Protein AF-A0A9E2VLS7-F1 (afdb_monomer)

Structure (mmCIF, N/CA/C/O backbone):
data_AF-A0A9E2VLS7-F1
#
_entry.id   AF-A0A9E2VLS7-F1
#
loop_
_atom_site.group_PDB
_atom_site.id
_atom_site.type_symbol
_atom_site.label_atom_id
_atom_site.label_alt_id
_atom_site.label_comp_id
_atom_site.label_asym_id
_atom_site.label_entity_id
_atom_site.label_seq_id
_atom_site.pdbx_PDB_ins_code
_atom_site.Cartn_x
_atom_site.Cartn_y
_atom_site.Cartn_z
_atom_site.occupancy
_atom_site.B_iso_or_equiv
_atom_site.auth_seq_id
_atom_site.auth_comp_id
_atom_site.auth_asym_id
_atom_site.auth_atom_id
_atom_site.pdbx_PDB_model_num
ATOM 1 N N . MET A 1 1 ? -3.248 -12.205 7.488 1.00 82.44 1 MET A N 1
ATOM 2 C CA . MET A 1 1 ? -2.419 -11.480 6.506 1.00 82.44 1 MET A CA 1
ATOM 3 C C . MET A 1 1 ? -1.905 -10.231 7.193 1.00 82.44 1 MET A C 1
ATOM 5 O O . MET A 1 1 ? -2.698 -9.555 7.834 1.00 82.44 1 MET A O 1
ATOM 9 N N . HIS A 1 2 ? -0.604 -9.990 7.121 1.00 88.31 2 HIS A N 1
ATOM 10 C CA . HIS A 1 2 ? 0.110 -8.935 7.829 1.00 88.31 2 HIS A CA 1
ATOM 11 C C . HIS A 1 2 ? 0.865 -8.091 6.801 1.00 88.31 2 HIS A C 1
ATOM 13 O O . HIS A 1 2 ? 1.621 -8.641 6.006 1.00 88.31 2 HIS A O 1
ATOM 19 N N . ILE A 1 3 ? 0.625 -6.780 6.775 1.00 89.88 3 ILE A N 1
ATOM 20 C CA . ILE A 1 3 ? 1.345 -5.855 5.894 1.00 89.88 3 ILE A CA 1
ATOM 21 C C . ILE A 1 3 ? 2.398 -5.143 6.731 1.00 89.88 3 ILE A C 1
ATOM 23 O O . ILE A 1 3 ? 2.077 -4.578 7.773 1.00 89.88 3 ILE A O 1
ATOM 27 N N . ARG A 1 4 ? 3.647 -5.173 6.271 1.00 93.25 4 ARG A N 1
ATOM 28 C CA . ARG A 1 4 ? 4.784 -4.558 6.963 1.00 93.25 4 ARG A CA 1
ATOM 29 C C . ARG A 1 4 ? 5.738 -3.895 5.971 1.00 93.25 4 ARG A C 1
ATOM 31 O O . ARG A 1 4 ? 5.740 -4.289 4.800 1.00 93.25 4 ARG A O 1
ATOM 38 N N . PRO A 1 5 ? 6.559 -2.924 6.413 1.00 94.38 5 PRO A N 1
ATOM 39 C CA . PRO A 1 5 ? 7.658 -2.418 5.602 1.00 94.38 5 PRO A CA 1
ATOM 40 C C . PRO A 1 5 ? 8.529 -3.566 5.081 1.00 94.38 5 PRO A C 1
ATOM 42 O O . PRO A 1 5 ? 8.796 -4.540 5.795 1.00 94.38 5 PRO A O 1
ATOM 45 N N . ALA A 1 6 ? 8.934 -3.457 3.821 1.00 95.88 6 ALA A N 1
ATOM 46 C CA . ALA A 1 6 ? 9.873 -4.373 3.203 1.00 95.88 6 ALA A CA 1
ATOM 47 C C . ALA A 1 6 ? 11.280 -4.103 3.743 1.00 95.88 6 ALA A C 1
ATOM 49 O O . ALA A 1 6 ? 11.725 -2.958 3.823 1.00 95.88 6 ALA A O 1
ATOM 50 N N . GLU A 1 7 ? 11.999 -5.165 4.070 1.00 94.44 7 GLU A N 1
ATOM 51 C CA . GLU A 1 7 ? 13.401 -5.111 4.458 1.00 94.44 7 GLU A CA 1
ATOM 52 C C . GLU A 1 7 ? 14.273 -5.691 3.341 1.00 94.44 7 GLU A C 1
ATOM 54 O O . GLU A 1 7 ? 13.825 -6.495 2.525 1.00 94.44 7 GLU A O 1
ATOM 59 N N . PHE A 1 8 ? 15.568 -5.364 3.327 1.00 92.88 8 PHE A N 1
ATOM 60 C CA . PHE A 1 8 ? 16.479 -5.893 2.305 1.00 92.88 8 PHE A CA 1
ATOM 61 C C . PHE A 1 8 ? 16.555 -7.433 2.307 1.00 92.88 8 PHE A C 1
ATOM 63 O O . PHE A 1 8 ? 16.759 -8.049 1.261 1.00 92.88 8 PHE A O 1
ATOM 70 N N . LYS A 1 9 ? 16.322 -8.074 3.461 1.00 95.94 9 LYS A N 1
ATOM 71 C CA . LYS A 1 9 ? 16.232 -9.541 3.580 1.00 95.94 9 LYS A CA 1
ATOM 72 C C . LYS A 1 9 ? 15.069 -10.149 2.780 1.00 95.94 9 LYS A C 1
ATOM 74 O O . LYS A 1 9 ? 15.134 -11.322 2.431 1.00 95.94 9 LYS A O 1
ATOM 79 N N . ASP A 1 10 ? 14.042 -9.361 2.454 1.00 97.31 10 ASP A N 1
ATOM 80 C CA . ASP A 1 10 ? 12.872 -9.800 1.685 1.00 97.31 10 ASP A CA 1
ATOM 81 C C . ASP A 1 10 ? 13.141 -9.830 0.163 1.00 97.31 10 ASP A C 1
ATOM 83 O O . ASP A 1 10 ? 12.292 -10.287 -0.601 1.00 97.31 10 ASP A O 1
ATOM 87 N N . SER A 1 11 ? 14.320 -9.380 -0.295 1.00 97.19 11 SER A N 1
ATOM 88 C CA . SER A 1 11 ? 14.665 -9.214 -1.720 1.00 97.19 11 SER A CA 1
ATOM 89 C C . SER A 1 11 ? 14.389 -10.452 -2.573 1.00 97.19 11 SER A C 1
ATOM 91 O O . SER A 1 11 ? 13.795 -10.336 -3.642 1.00 97.19 11 SER A O 1
ATOM 93 N N . ALA A 1 12 ? 14.762 -11.641 -2.089 1.00 97.44 12 ALA A N 1
ATOM 94 C CA . ALA A 1 12 ? 14.547 -12.889 -2.821 1.00 97.44 12 ALA A CA 1
ATOM 95 C C . ALA A 1 12 ? 13.050 -13.215 -2.985 1.00 97.44 12 ALA A C 1
ATOM 97 O O . ALA A 1 12 ? 12.614 -13.660 -4.048 1.00 97.44 12 ALA A O 1
ATOM 98 N N . ALA A 1 13 ? 12.243 -12.956 -1.952 1.00 97.38 13 ALA A N 1
ATOM 99 C CA . ALA A 1 13 ? 10.800 -13.176 -2.001 1.00 97.38 13 ALA A CA 1
ATOM 100 C C . ALA A 1 13 ? 10.106 -12.149 -2.910 1.00 97.38 13 ALA A C 1
ATOM 102 O O . ALA A 1 13 ? 9.257 -12.514 -3.722 1.00 97.38 13 ALA A O 1
ATOM 103 N N . ILE A 1 14 ? 10.519 -10.880 -2.831 1.00 97.81 14 ILE A N 1
ATOM 104 C CA . ILE A 1 14 ? 10.051 -9.808 -3.717 1.00 97.81 14 ILE A CA 1
ATOM 105 C C . ILE A 1 14 ? 10.385 -10.144 -5.170 1.00 97.81 14 ILE A C 1
ATOM 107 O O . ILE A 1 14 ? 9.502 -10.077 -6.022 1.00 97.81 14 ILE A O 1
ATOM 111 N N . TRP A 1 15 ? 11.614 -10.579 -5.459 1.00 97.50 15 TRP A N 1
ATOM 112 C CA . TRP A 1 15 ? 12.009 -11.017 -6.797 1.00 97.50 15 TRP A CA 1
ATOM 113 C C . TRP A 1 15 ? 11.135 -12.161 -7.319 1.00 97.50 15 TRP A C 1
ATOM 115 O O . TRP A 1 15 ? 10.675 -12.108 -8.461 1.00 97.50 15 TRP A O 1
ATOM 125 N N . GLY A 1 16 ? 10.830 -13.145 -6.469 1.00 96.81 16 GLY A N 1
ATOM 126 C CA . GLY A 1 16 ? 9.923 -14.244 -6.804 1.00 96.81 16 GLY A CA 1
ATOM 127 C C . GLY A 1 16 ? 8.518 -13.794 -7.227 1.00 96.81 16 GLY A C 1
ATOM 128 O O . GLY A 1 16 ? 7.841 -14.520 -7.955 1.00 96.81 16 GLY A O 1
ATOM 129 N N . ILE A 1 17 ? 8.089 -12.595 -6.819 1.00 96.88 17 ILE A N 1
ATOM 130 C CA . ILE A 1 17 ? 6.812 -11.984 -7.210 1.00 96.88 17 ILE A CA 1
ATOM 131 C C . ILE A 1 17 ? 6.976 -11.099 -8.448 1.00 96.88 17 ILE A C 1
ATOM 133 O O . ILE A 1 17 ? 6.217 -11.229 -9.414 1.00 96.88 17 ILE A O 1
ATOM 137 N N . ILE A 1 18 ? 7.950 -10.186 -8.430 1.00 96.38 18 ILE A N 1
ATOM 138 C CA . ILE A 1 18 ? 8.051 -9.145 -9.457 1.00 96.38 18 ILE A CA 1
ATOM 139 C C . ILE A 1 18 ? 8.705 -9.644 -10.744 1.00 96.38 18 ILE A C 1
ATOM 141 O O . ILE A 1 18 ? 8.315 -9.225 -11.832 1.00 96.38 18 ILE A O 1
ATOM 145 N N . GLY A 1 19 ? 9.656 -10.576 -10.645 1.00 96.06 19 GLY A N 1
ATOM 146 C CA . GLY A 1 19 ? 10.416 -11.094 -11.780 1.00 96.06 19 GLY A CA 1
ATOM 147 C C . GLY A 1 19 ? 9.538 -11.725 -12.863 1.00 96.06 19 GLY A C 1
ATOM 148 O O . GLY A 1 19 ? 9.645 -11.319 -14.021 1.00 96.06 19 GLY A O 1
ATOM 149 N N . PRO A 1 20 ? 8.633 -12.667 -12.529 1.00 93.50 20 PRO A N 1
ATOM 150 C CA . PRO A 1 20 ? 7.709 -13.241 -13.506 1.00 93.50 20 PRO A CA 1
ATOM 151 C C . PRO A 1 20 ? 6.814 -12.189 -14.177 1.00 93.50 20 PRO A C 1
ATOM 153 O O . PRO A 1 20 ? 6.636 -12.224 -15.392 1.00 93.50 20 PRO A O 1
ATOM 156 N N . THR A 1 21 ? 6.309 -11.222 -13.404 1.00 91.44 21 THR A N 1
ATOM 157 C CA . THR A 1 21 ? 5.433 -10.147 -13.902 1.00 91.44 21 THR A CA 1
ATOM 158 C C . THR A 1 21 ? 6.165 -9.223 -14.880 1.00 91.44 21 THR A C 1
ATOM 160 O O . THR A 1 21 ? 5.657 -8.934 -15.962 1.00 91.44 21 THR A O 1
ATOM 163 N N . ILE A 1 22 ? 7.387 -8.802 -14.537 1.00 93.19 22 ILE A N 1
ATOM 164 C CA . ILE A 1 22 ? 8.244 -7.973 -15.399 1.00 93.19 22 ILE A CA 1
ATOM 165 C C . ILE A 1 22 ? 8.570 -8.711 -16.700 1.00 93.19 22 ILE A C 1
ATOM 167 O O . ILE A 1 22 ? 8.420 -8.153 -17.784 1.00 93.19 22 ILE A O 1
ATOM 171 N N . ARG A 1 23 ? 8.957 -9.989 -16.612 1.00 94.19 23 ARG A N 1
ATOM 172 C CA . ARG A 1 23 ? 9.289 -10.805 -17.791 1.00 94.19 23 ARG A CA 1
ATOM 173 C C . ARG A 1 23 ? 8.089 -11.026 -18.708 1.00 94.19 23 ARG A C 1
ATOM 175 O O . ARG A 1 23 ? 8.274 -11.091 -19.925 1.00 94.19 23 ARG A O 1
ATOM 182 N N . ALA A 1 24 ? 6.878 -11.130 -18.159 1.00 91.75 24 ALA A N 1
ATOM 183 C CA . ALA A 1 24 ? 5.654 -11.231 -18.951 1.00 91.75 24 ALA A CA 1
ATOM 184 C C . ALA A 1 24 ? 5.428 -9.965 -19.796 1.00 91.75 24 ALA A C 1
ATOM 186 O O . ALA A 1 24 ? 5.116 -10.074 -20.980 1.00 91.75 24 ALA A O 1
ATOM 187 N N . GLY A 1 25 ? 5.677 -8.778 -19.228 1.00 88.62 25 GLY A N 1
ATOM 188 C CA . GLY A 1 25 ? 5.577 -7.501 -19.946 1.00 88.62 25 GLY A CA 1
ATOM 189 C C . GLY A 1 25 ? 4.142 -7.078 -20.278 1.00 88.62 25 GLY A C 1
ATOM 190 O O . GLY A 1 25 ? 3.930 -6.284 -21.188 1.00 88.62 25 GLY A O 1
ATOM 191 N N . GLU A 1 26 ? 3.153 -7.624 -19.568 1.00 87.00 26 GLU A N 1
ATOM 192 C CA . GLU A 1 26 ? 1.725 -7.392 -19.835 1.00 87.00 26 GLU A CA 1
ATOM 193 C C . GLU A 1 26 ? 1.155 -6.215 -19.030 1.00 87.00 26 GLU A C 1
ATOM 195 O O . GLU A 1 26 ? 0.212 -5.559 -19.465 1.00 87.00 26 GLU A O 1
ATOM 200 N N . THR A 1 27 ? 1.717 -5.947 -17.845 1.00 79.06 27 THR A N 1
ATOM 201 C CA . THR A 1 27 ? 1.146 -5.015 -16.853 1.00 79.06 27 THR A CA 1
ATOM 202 C C . THR A 1 27 ? 2.085 -3.884 -16.441 1.00 79.06 27 THR A C 1
ATOM 204 O O . THR A 1 27 ? 1.623 -2.867 -15.930 1.00 79.06 27 THR A O 1
ATOM 207 N N . TYR A 1 28 ? 3.391 -4.030 -16.675 1.00 82.69 28 TYR A N 1
ATOM 208 C CA . TYR A 1 28 ? 4.412 -3.041 -16.332 1.00 82.69 28 TYR A CA 1
ATOM 209 C C . TYR A 1 28 ? 5.246 -2.674 -17.553 1.00 82.69 28 TYR A C 1
ATOM 211 O O . TYR A 1 28 ? 5.649 -3.539 -18.324 1.00 82.69 28 TYR A O 1
ATOM 219 N N . THR A 1 29 ? 5.578 -1.390 -17.675 1.00 85.44 29 THR A N 1
ATOM 220 C CA . THR A 1 29 ? 6.455 -0.850 -18.727 1.00 85.44 29 THR A CA 1
ATOM 221 C C . THR A 1 29 ? 7.937 -0.907 -18.339 1.00 85.44 29 THR A C 1
ATOM 223 O O . THR A 1 29 ? 8.714 -0.029 -18.711 1.00 85.44 29 THR A O 1
ATOM 226 N N . LEU A 1 30 ? 8.317 -1.884 -17.514 1.00 89.62 30 LEU A N 1
ATOM 227 C CA . LEU A 1 30 ? 9.707 -2.126 -17.132 1.00 89.62 30 LEU A CA 1
ATOM 228 C C . LEU A 1 30 ? 10.390 -2.963 -18.213 1.00 89.62 30 LEU A C 1
ATOM 230 O O . LEU A 1 30 ? 9.730 -3.725 -18.920 1.00 89.62 30 LEU A O 1
ATOM 234 N N . ASP A 1 31 ? 11.708 -2.824 -18.337 1.00 92.12 31 ASP A N 1
ATOM 235 C CA . ASP A 1 31 ? 12.471 -3.655 -19.262 1.00 92.12 31 ASP A CA 1
ATOM 236 C C . ASP A 1 31 ? 12.338 -5.135 -18.845 1.00 92.12 31 ASP A C 1
ATOM 238 O O . ASP A 1 31 ? 12.504 -5.507 -17.680 1.00 92.12 31 ASP A O 1
ATOM 242 N N . ARG A 1 32 ? 11.959 -5.983 -19.802 1.00 93.81 32 ARG A N 1
ATOM 243 C CA . ARG A 1 32 ? 11.663 -7.402 -19.569 1.00 93.81 32 ARG A CA 1
ATOM 244 C C . ARG A 1 32 ? 12.923 -8.196 -19.236 1.00 93.81 32 ARG A C 1
ATOM 246 O O . ARG A 1 32 ? 12.828 -9.238 -18.584 1.00 93.81 32 ARG A O 1
ATOM 253 N N . ASP A 1 33 ? 14.078 -7.681 -19.650 1.00 93.50 33 ASP A N 1
ATOM 254 C CA . ASP A 1 33 ? 15.380 -8.324 -19.504 1.00 93.50 33 ASP A CA 1
ATOM 255 C C . ASP A 1 33 ? 16.175 -7.792 -18.301 1.00 93.50 33 ASP A C 1
ATOM 257 O O . ASP A 1 33 ? 17.339 -8.154 -18.109 1.00 93.50 33 ASP A O 1
ATOM 261 N N . MET A 1 34 ? 15.549 -6.974 -17.442 1.00 94.00 34 MET A N 1
ATOM 262 C CA . MET A 1 34 ? 16.180 -6.500 -16.210 1.00 94.00 34 MET A CA 1
ATOM 263 C C . MET A 1 34 ? 16.700 -7.661 -15.357 1.00 94.00 34 MET A C 1
ATOM 265 O O . MET A 1 34 ? 16.020 -8.666 -15.121 1.00 94.00 34 MET A O 1
ATOM 269 N N . SER A 1 35 ? 17.913 -7.484 -14.834 1.00 96.25 35 SER A N 1
ATOM 270 C CA . SER A 1 35 ? 18.471 -8.397 -13.841 1.00 96.25 35 SER A CA 1
ATOM 271 C C . SER A 1 35 ? 17.677 -8.334 -12.535 1.00 96.25 35 SER A C 1
ATOM 273 O O . SER A 1 35 ? 17.036 -7.328 -12.228 1.00 96.25 35 SER A O 1
ATOM 275 N N . GLU A 1 36 ? 17.769 -9.392 -11.728 1.00 95.94 36 GLU A N 1
ATOM 276 C CA . GLU A 1 36 ? 17.191 -9.416 -10.379 1.00 95.94 36 GLU A CA 1
ATOM 277 C C . GLU A 1 36 ? 17.650 -8.209 -9.552 1.00 95.94 36 GLU A C 1
ATOM 279 O O . GLU A 1 36 ? 16.824 -7.495 -8.990 1.00 95.94 36 GLU A O 1
ATOM 284 N N . ALA A 1 37 ? 18.954 -7.917 -9.556 1.00 95.56 37 ALA A N 1
ATOM 285 C CA . ALA A 1 37 ? 19.513 -6.781 -8.829 1.00 95.56 37 ALA A CA 1
ATOM 286 C C . ALA A 1 37 ? 18.930 -5.436 -9.298 1.00 95.56 37 ALA A C 1
ATOM 288 O O . ALA A 1 37 ? 18.640 -4.575 -8.470 1.00 95.56 37 ALA A O 1
ATOM 289 N N . ALA A 1 38 ? 18.721 -5.254 -10.607 1.00 96.00 38 ALA A N 1
ATOM 290 C CA . ALA A 1 38 ? 18.123 -4.035 -11.148 1.00 96.00 38 ALA A CA 1
ATOM 291 C C . ALA A 1 38 ? 16.631 -3.925 -10.797 1.00 96.00 38 ALA A C 1
ATOM 293 O O . ALA A 1 38 ? 16.175 -2.858 -10.393 1.00 96.00 38 ALA A O 1
ATOM 294 N N . ALA A 1 39 ? 15.878 -5.023 -10.901 1.00 95.94 39 ALA A N 1
ATOM 295 C CA . ALA A 1 39 ? 14.456 -5.058 -10.574 1.00 95.94 39 ALA A CA 1
ATOM 296 C C . ALA A 1 39 ? 14.206 -4.817 -9.078 1.00 95.94 39 ALA A C 1
ATOM 298 O O . ALA A 1 39 ? 13.379 -3.981 -8.719 1.00 95.94 39 ALA A O 1
ATOM 299 N N . VAL A 1 40 ? 14.953 -5.501 -8.207 1.00 96.62 40 VAL A N 1
ATOM 300 C CA . VAL A 1 40 ? 14.890 -5.309 -6.752 1.00 96.62 40 VAL A CA 1
ATOM 301 C C . VAL A 1 40 ? 15.378 -3.912 -6.374 1.00 96.62 40 VAL A C 1
ATOM 303 O O . VAL A 1 40 ? 14.729 -3.247 -5.575 1.00 96.62 40 VAL A O 1
ATOM 306 N N . GLY A 1 41 ? 16.464 -3.425 -6.983 1.00 96.00 41 GLY A N 1
ATOM 307 C CA . GLY A 1 41 ? 16.972 -2.070 -6.755 1.00 96.00 41 GLY A CA 1
ATOM 308 C C . GLY A 1 41 ? 15.987 -0.979 -7.185 1.00 96.00 41 GLY A C 1
ATOM 309 O O . GLY A 1 41 ? 15.848 0.029 -6.496 1.00 96.00 41 GLY A O 1
ATOM 310 N N . TYR A 1 42 ? 15.252 -1.193 -8.280 1.00 94.00 42 TYR A N 1
ATOM 311 C CA . TYR A 1 42 ? 14.125 -0.340 -8.652 1.00 94.00 42 TYR A CA 1
ATOM 312 C C . TYR A 1 42 ? 13.016 -0.423 -7.600 1.00 94.00 42 TYR A C 1
ATOM 314 O O . TYR A 1 42 ? 12.539 0.608 -7.137 1.00 94.00 42 TYR A O 1
ATOM 322 N N . TRP A 1 43 ? 12.598 -1.631 -7.221 1.00 95.81 43 TRP A N 1
ATOM 323 C CA . TRP A 1 43 ? 11.440 -1.839 -6.353 1.00 95.81 43 TRP A CA 1
ATOM 324 C C . TRP A 1 43 ? 11.661 -1.350 -4.918 1.00 95.81 43 TRP A C 1
ATOM 326 O O . TRP A 1 43 ? 10.736 -0.806 -4.336 1.00 95.81 43 TRP A O 1
ATOM 336 N N . LEU A 1 44 ? 12.882 -1.469 -4.387 1.00 95.62 44 LEU A N 1
ATOM 337 C CA . LEU A 1 44 ? 13.300 -1.025 -3.049 1.00 95.62 44 LEU A CA 1
ATOM 338 C C . LEU A 1 44 ? 14.059 0.316 -3.066 1.00 95.62 44 LEU A C 1
ATOM 340 O O . LEU A 1 44 ? 14.846 0.600 -2.164 1.00 95.62 44 LEU A O 1
ATOM 344 N N . GLY A 1 45 ? 13.882 1.123 -4.116 1.00 93.44 45 GLY A N 1
ATOM 345 C CA . GLY A 1 45 ? 14.617 2.377 -4.290 1.00 93.44 45 GLY A CA 1
ATOM 346 C C . GLY A 1 45 ? 14.429 3.363 -3.128 1.00 93.44 45 GLY A C 1
ATOM 347 O O . GLY A 1 45 ? 13.371 3.436 -2.519 1.00 93.44 45 GLY A O 1
ATOM 348 N N . ALA A 1 46 ? 15.434 4.194 -2.847 1.00 89.25 46 ALA A N 1
ATOM 349 C CA . ALA A 1 46 ? 15.374 5.165 -1.744 1.00 89.25 46 ALA A CA 1
ATOM 350 C C . ALA A 1 46 ? 14.322 6.282 -1.936 1.00 89.25 46 ALA A C 1
ATOM 352 O O . ALA A 1 46 ? 14.045 7.039 -1.010 1.00 89.25 46 ALA A O 1
ATOM 353 N N . ASP A 1 47 ? 13.752 6.412 -3.137 1.00 83.94 47 ASP A N 1
ATOM 354 C CA . ASP A 1 47 ? 12.705 7.380 -3.476 1.00 83.94 47 ASP A CA 1
ATOM 355 C C . ASP A 1 47 ? 11.279 6.870 -3.199 1.00 83.94 47 ASP A C 1
ATOM 357 O O . ASP A 1 47 ? 10.310 7.554 -3.543 1.00 83.94 47 ASP A O 1
ATOM 361 N N . ARG A 1 48 ? 11.137 5.665 -2.630 1.00 88.94 48 ARG A N 1
ATOM 362 C CA . ARG A 1 48 ? 9.848 5.021 -2.364 1.00 88.94 48 ARG A CA 1
ATOM 363 C C . ARG A 1 48 ? 9.847 4.264 -1.047 1.00 88.94 48 ARG A C 1
ATOM 365 O O . ARG A 1 48 ? 10.859 3.719 -0.622 1.00 88.94 48 ARG A O 1
ATOM 372 N N . GLU A 1 49 ? 8.678 4.174 -0.442 1.00 89.31 49 GLU A N 1
ATOM 373 C CA . GLU A 1 49 ? 8.432 3.269 0.672 1.00 89.31 49 GLU A CA 1
ATOM 374 C C . GLU A 1 49 ? 7.849 1.979 0.116 1.00 89.31 49 GLU A C 1
ATOM 376 O O . GLU A 1 49 ? 6.911 2.014 -0.678 1.00 89.31 49 GLU A O 1
ATOM 381 N N . THR A 1 50 ? 8.415 0.839 0.503 1.00 94.00 50 THR A N 1
ATOM 382 C CA . THR A 1 50 ? 7.987 -0.471 0.004 1.00 94.00 50 THR A CA 1
ATOM 383 C C . THR A 1 50 ? 7.470 -1.320 1.142 1.00 94.00 50 THR A C 1
ATOM 385 O O . THR A 1 50 ? 8.029 -1.320 2.236 1.00 94.00 50 THR A O 1
ATOM 388 N N . PHE A 1 51 ? 6.416 -2.071 0.864 1.00 94.94 51 PHE A N 1
ATOM 389 C CA . PHE A 1 51 ? 5.727 -2.933 1.802 1.00 94.94 51 PHE A CA 1
ATOM 390 C C . PHE A 1 51 ? 5.566 -4.328 1.205 1.00 94.94 51 PHE A C 1
ATOM 392 O O . PHE A 1 51 ? 5.531 -4.523 -0.019 1.00 94.94 51 PHE A O 1
ATOM 399 N N . VAL A 1 52 ? 5.440 -5.307 2.091 1.00 96.62 52 VAL A N 1
ATOM 400 C CA . VAL A 1 52 ? 5.136 -6.696 1.755 1.00 96.62 52 VAL A CA 1
ATOM 401 C C . VAL A 1 52 ? 3.874 -7.133 2.485 1.00 96.62 52 VAL A C 1
ATOM 403 O O . VAL A 1 52 ? 3.671 -6.798 3.651 1.00 96.62 52 VAL A O 1
ATOM 406 N N . ALA A 1 53 ? 3.022 -7.876 1.786 1.00 94.19 53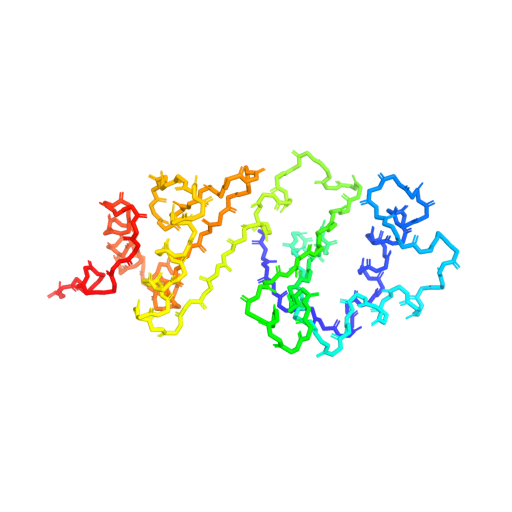 ALA A N 1
ATOM 407 C CA . ALA A 1 53 ? 1.888 -8.575 2.367 1.00 94.19 53 ALA A CA 1
ATOM 408 C C . ALA A 1 53 ? 2.304 -10.016 2.656 1.00 94.19 53 ALA A C 1
ATOM 410 O O . ALA A 1 53 ? 2.602 -10.783 1.738 1.00 94.19 53 ALA A O 1
ATOM 411 N N . GLU A 1 54 ? 2.314 -10.371 3.933 1.00 94.81 54 GLU A N 1
ATOM 412 C CA . GLU A 1 54 ? 2.670 -11.690 4.432 1.00 94.81 54 GLU A CA 1
ATOM 413 C C . GLU A 1 54 ? 1.411 -12.475 4.817 1.00 94.81 54 GLU A C 1
ATOM 415 O O . GLU A 1 54 ? 0.496 -11.965 5.477 1.00 94.81 54 GLU A O 1
ATOM 420 N N . GLN A 1 55 ? 1.340 -13.733 4.404 1.00 90.69 55 GLN A N 1
ATOM 421 C CA . GLN A 1 55 ? 0.282 -14.658 4.781 1.00 90.69 55 GLN A CA 1
ATOM 422 C C . GLN A 1 55 ? 0.888 -16.046 4.974 1.00 90.69 55 GLN A C 1
ATOM 424 O O . GLN A 1 55 ? 1.625 -16.520 4.119 1.00 90.69 55 GLN A O 1
ATOM 429 N N . ASP A 1 56 ? 0.580 -16.680 6.107 1.00 90.81 56 ASP A N 1
ATOM 430 C CA . ASP A 1 56 ? 1.038 -18.034 6.444 1.00 90.81 56 ASP A CA 1
ATOM 431 C C . ASP A 1 56 ? 2.577 -18.194 6.402 1.00 90.81 56 ASP A C 1
ATOM 433 O O . ASP A 1 56 ? 3.096 -19.249 6.053 1.00 90.81 56 ASP A O 1
ATOM 437 N N . GLY A 1 57 ? 3.310 -17.130 6.763 1.00 90.25 57 GLY A N 1
ATOM 438 C CA . GLY A 1 57 ? 4.779 -17.084 6.761 1.00 90.25 57 GLY A CA 1
ATOM 439 C C . GLY A 1 57 ? 5.412 -16.831 5.388 1.00 90.25 57 GLY A C 1
ATOM 440 O O . GLY A 1 57 ? 6.636 -16.808 5.276 1.00 90.25 57 GLY A O 1
ATOM 441 N N . GLU A 1 58 ? 4.606 -16.620 4.345 1.00 95.00 58 GLU A N 1
ATOM 442 C CA . GLU A 1 58 ? 5.077 -16.313 2.996 1.00 95.00 58 GLU A CA 1
ATOM 443 C C . GLU A 1 58 ? 4.724 -14.880 2.593 1.00 95.00 58 GLU A C 1
ATOM 445 O O . GLU A 1 58 ? 3.612 -14.397 2.822 1.00 95.00 58 GLU A O 1
ATOM 450 N N . ILE A 1 59 ? 5.652 -14.201 1.918 1.00 97.44 59 ILE A N 1
ATOM 451 C CA . ILE A 1 59 ? 5.349 -12.941 1.240 1.00 97.44 59 ILE A CA 1
ATOM 452 C C . ILE A 1 59 ? 4.573 -13.273 -0.034 1.00 97.44 59 ILE A C 1
ATOM 454 O O . ILE A 1 59 ? 5.082 -13.917 -0.951 1.00 97.44 59 ILE A O 1
ATOM 458 N N . VAL A 1 60 ? 3.320 -12.832 -0.079 1.00 96.44 60 VAL A N 1
ATOM 459 C CA . VAL A 1 60 ? 2.360 -13.133 -1.151 1.00 96.44 60 VAL A CA 1
ATOM 460 C C . VAL A 1 60 ? 1.997 -11.910 -1.989 1.00 96.44 60 VAL A C 1
ATOM 462 O O . VAL A 1 60 ? 1.357 -12.043 -3.033 1.00 96.44 60 VAL A O 1
ATOM 465 N N . GLY A 1 61 ? 2.426 -10.722 -1.575 1.00 95.19 61 GLY A N 1
ATOM 466 C CA . GLY A 1 61 ? 2.271 -9.491 -2.336 1.00 95.19 61 GLY A CA 1
ATOM 467 C C . GLY A 1 61 ? 3.293 -8.444 -1.922 1.00 95.19 61 GLY A C 1
ATOM 468 O O . GLY A 1 61 ? 3.877 -8.515 -0.843 1.00 95.19 61 GLY A O 1
ATOM 469 N N . THR A 1 62 ? 3.513 -7.470 -2.790 1.00 96.38 62 THR A N 1
ATOM 470 C CA . THR A 1 62 ? 4.350 -6.312 -2.500 1.00 96.38 62 THR A CA 1
ATOM 471 C C . THR A 1 62 ? 3.799 -5.085 -3.201 1.00 96.38 62 THR A C 1
ATOM 473 O O . THR A 1 62 ? 3.222 -5.176 -4.289 1.00 96.38 62 THR A O 1
ATOM 476 N N . TYR A 1 63 ? 3.984 -3.931 -2.574 1.00 93.94 63 TYR A N 1
ATOM 477 C CA . TYR A 1 63 ? 3.735 -2.659 -3.219 1.00 93.94 63 TYR A CA 1
ATOM 478 C C . TYR A 1 63 ? 4.724 -1.603 -2.761 1.00 93.94 63 TYR A C 1
ATOM 480 O O . TYR A 1 63 ? 5.242 -1.678 -1.649 1.00 93.94 63 TYR A O 1
ATOM 488 N N . TYR A 1 64 ? 4.963 -0.613 -3.611 1.00 91.25 64 TYR A N 1
ATOM 489 C CA . TYR A 1 64 ? 5.647 0.610 -3.213 1.00 91.25 64 TYR A CA 1
ATOM 490 C C . TYR A 1 64 ? 4.709 1.810 -3.313 1.00 91.25 64 TYR A C 1
ATOM 492 O O . TYR A 1 64 ? 3.767 1.795 -4.104 1.00 91.25 64 TYR A O 1
ATOM 500 N N . ILE A 1 65 ? 5.019 2.866 -2.566 1.00 84.56 65 ILE A N 1
ATOM 501 C CA . ILE A 1 65 ? 4.461 4.210 -2.708 1.00 84.56 65 ILE A CA 1
ATOM 502 C C . ILE A 1 65 ? 5.604 5.217 -2.848 1.00 84.56 65 ILE A C 1
ATOM 504 O O . ILE A 1 65 ? 6.600 5.159 -2.131 1.00 84.56 65 ILE A O 1
ATOM 508 N N . ARG A 1 66 ? 5.487 6.137 -3.804 1.00 79.75 66 ARG A N 1
ATOM 509 C CA . ARG A 1 66 ? 6.480 7.189 -4.070 1.00 79.75 66 ARG A CA 1
ATOM 510 C C . ARG A 1 66 ? 5.826 8.472 -4.519 1.00 79.75 66 ARG A C 1
ATOM 512 O O . ARG A 1 66 ? 4.695 8.454 -4.992 1.00 79.75 66 ARG A O 1
ATOM 519 N N . ALA A 1 67 ? 6.574 9.569 -4.505 1.00 71.62 67 ALA A N 1
ATOM 520 C CA . ALA A 1 67 ? 6.213 10.723 -5.316 1.00 71.62 67 ALA A CA 1
ATOM 521 C C . ALA A 1 67 ? 6.217 10.331 -6.810 1.00 71.62 67 ALA A C 1
ATOM 523 O O . ALA A 1 67 ? 7.186 9.762 -7.327 1.00 71.62 67 ALA A O 1
ATOM 524 N N . ASN A 1 68 ? 5.128 10.633 -7.514 1.00 68.81 68 ASN A N 1
ATOM 525 C CA . ASN A 1 68 ? 4.980 10.363 -8.942 1.00 68.81 68 ASN A CA 1
ATOM 526 C C . ASN A 1 68 ? 5.983 11.190 -9.760 1.00 68.81 68 ASN A C 1
ATOM 528 O O . ASN A 1 68 ? 6.603 10.686 -10.690 1.00 68.81 68 ASN A O 1
ATOM 532 N N . GLN A 1 69 ? 6.176 12.455 -9.376 1.00 49.09 69 GLN A N 1
ATOM 533 C CA . GLN A 1 69 ? 7.101 13.386 -10.021 1.00 49.09 69 GLN A CA 1
ATOM 534 C C . GLN A 1 69 ? 7.892 14.187 -8.987 1.00 49.09 69 GLN A C 1
ATOM 536 O O . GLN A 1 69 ? 7.421 14.421 -7.878 1.00 49.09 69 GLN A O 1
ATOM 541 N N . GLN A 1 70 ? 9.084 14.654 -9.355 1.00 66.12 70 GLN A N 1
ATOM 542 C CA . GLN A 1 70 ? 9.849 15.590 -8.525 1.00 66.12 70 GLN A CA 1
ATOM 543 C C . GLN A 1 70 ? 9.305 17.030 -8.664 1.00 66.12 70 GLN A C 1
ATOM 545 O O . GLN A 1 70 ? 8.367 17.304 -9.417 1.00 66.12 70 GLN A O 1
ATOM 550 N N . GLY A 1 71 ? 9.883 17.986 -7.930 1.00 68.38 71 GLY A N 1
ATOM 551 C CA . GLY A 1 71 ? 9.5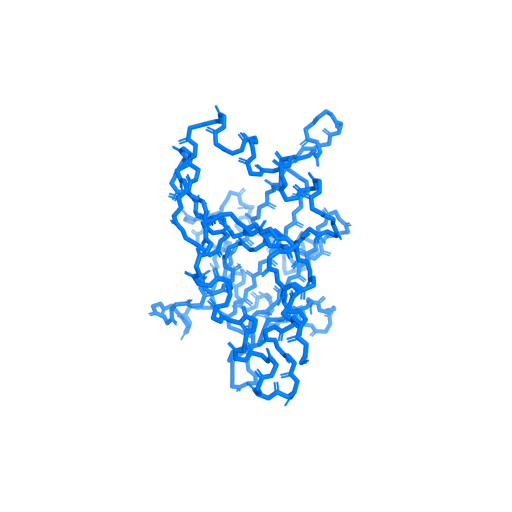46 19.405 -8.079 1.00 68.38 71 GLY A CA 1
ATOM 552 C C . GLY A 1 71 ? 8.095 19.720 -7.699 1.00 68.38 71 GLY A C 1
ATOM 553 O O . GLY A 1 71 ? 7.665 19.399 -6.590 1.00 68.38 71 GLY A O 1
ATOM 554 N N . GLY A 1 72 ? 7.353 20.378 -8.596 1.00 47.34 72 GLY A N 1
ATOM 555 C CA . GLY A 1 72 ? 5.964 20.794 -8.367 1.00 47.34 72 GLY A CA 1
ATOM 556 C C . GLY A 1 72 ? 4.966 19.635 -8.252 1.00 47.34 72 GLY A C 1
ATOM 557 O O . GLY A 1 72 ? 3.928 19.806 -7.626 1.00 47.34 72 GLY A O 1
ATOM 558 N N . GLY A 1 73 ? 5.292 18.450 -8.783 1.00 46.84 73 GLY A N 1
ATOM 559 C CA . GLY A 1 73 ? 4.427 17.263 -8.755 1.00 46.84 73 GLY A CA 1
ATOM 560 C C . GLY A 1 73 ? 4.637 16.331 -7.558 1.00 46.84 73 GLY A C 1
ATOM 561 O O . GLY A 1 73 ? 3.952 15.318 -7.459 1.00 46.84 73 GLY A O 1
ATOM 562 N N . ARG A 1 74 ? 5.545 16.666 -6.627 1.00 59.91 74 ARG A N 1
ATOM 563 C CA . ARG A 1 74 ? 5.943 15.785 -5.504 1.00 59.91 74 ARG A CA 1
ATOM 564 C C . ARG A 1 74 ? 4.838 15.430 -4.514 1.00 59.91 74 ARG A C 1
ATOM 566 O O . ARG A 1 74 ? 5.011 14.540 -3.696 1.00 59.91 74 ARG A O 1
ATOM 573 N N . HIS A 1 75 ? 3.728 16.154 -4.572 1.00 51.69 75 HIS A N 1
ATOM 574 C CA . HIS A 1 75 ? 2.556 15.941 -3.731 1.00 51.69 75 HIS A CA 1
ATOM 575 C C . HIS A 1 75 ? 1.582 14.904 -4.317 1.00 51.69 75 HIS A C 1
ATOM 577 O O . HIS A 1 7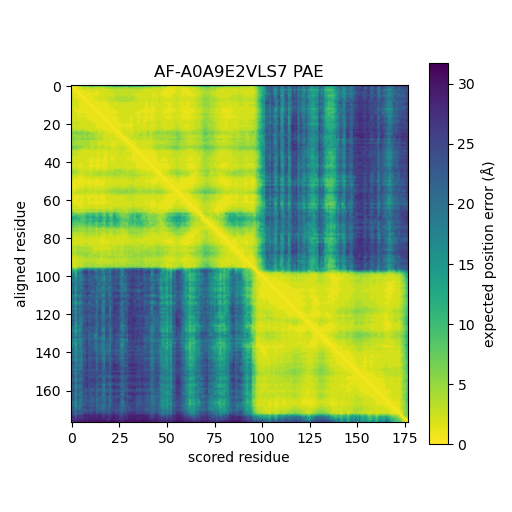5 ? 0.585 14.586 -3.677 1.00 51.69 75 HIS A O 1
ATOM 583 N N . ILE A 1 76 ? 1.834 14.408 -5.533 1.00 53.34 76 ILE A N 1
ATOM 584 C CA . ILE A 1 76 ? 1.049 13.356 -6.184 1.00 53.34 76 ILE A CA 1
ATOM 585 C C . ILE A 1 76 ? 1.806 12.048 -5.988 1.00 53.34 76 ILE A C 1
ATOM 587 O O . ILE A 1 76 ? 2.956 11.949 -6.416 1.00 53.34 76 ILE A O 1
ATOM 591 N N . CYS A 1 77 ? 1.189 11.054 -5.353 1.00 67.38 77 CYS A N 1
ATOM 592 C CA . CYS A 1 77 ? 1.816 9.748 -5.180 1.00 67.38 77 CYS A CA 1
ATOM 593 C C . CYS A 1 77 ? 1.614 8.842 -6.408 1.00 67.38 77 CYS A C 1
ATOM 595 O O . CYS A 1 77 ? 0.679 9.008 -7.190 1.00 67.38 77 CYS A O 1
ATOM 597 N N . ASN A 1 78 ? 2.522 7.890 -6.587 1.00 71.69 78 ASN A N 1
ATOM 598 C CA . ASN A 1 78 ? 2.402 6.756 -7.490 1.00 71.69 78 ASN A CA 1
ATOM 599 C C . ASN A 1 78 ? 2.689 5.486 -6.697 1.00 71.69 78 ASN A C 1
ATOM 601 O O . ASN A 1 78 ? 3.594 5.467 -5.859 1.00 71.69 78 ASN A O 1
ATOM 605 N N . CYS A 1 79 ? 1.947 4.431 -7.010 1.00 83.81 79 CYS A N 1
ATOM 606 C CA . CYS A 1 79 ? 2.132 3.132 -6.398 1.00 83.81 79 CYS A CA 1
ATOM 607 C C . CYS A 1 79 ? 2.278 2.059 -7.472 1.00 83.81 79 CYS A C 1
ATOM 609 O O . CYS A 1 79 ? 1.617 2.110 -8.510 1.00 83.81 79 CYS A O 1
ATOM 611 N N . GLY A 1 80 ? 3.120 1.070 -7.193 1.00 87.31 80 GLY A N 1
ATOM 612 C CA . GLY A 1 80 ? 3.184 -0.172 -7.951 1.00 87.31 80 GLY A CA 1
ATOM 613 C C . GLY A 1 80 ? 2.772 -1.327 -7.053 1.00 87.31 80 GLY A C 1
ATOM 614 O O . GLY A 1 80 ? 3.276 -1.410 -5.942 1.00 87.31 80 GLY A O 1
ATOM 615 N N . TYR A 1 81 ? 1.890 -2.206 -7.530 1.00 90.81 81 TYR A N 1
ATOM 616 C CA . TYR A 1 81 ? 1.407 -3.386 -6.815 1.00 90.81 81 TYR A CA 1
ATOM 617 C C . TYR A 1 81 ? 1.716 -4.642 -7.616 1.00 90.81 81 TYR A C 1
ATOM 619 O O . TYR A 1 81 ? 1.428 -4.708 -8.810 1.00 90.81 81 TYR A O 1
ATOM 627 N N . MET A 1 82 ? 2.208 -5.678 -6.947 1.00 93.75 82 MET A N 1
ATOM 628 C CA . MET A 1 82 ? 2.282 -7.016 -7.521 1.00 93.75 82 MET A CA 1
ATOM 629 C C . MET A 1 82 ? 1.872 -8.060 -6.488 1.00 93.75 82 MET A C 1
ATOM 631 O O . MET A 1 82 ? 2.196 -7.969 -5.305 1.00 93.75 82 MET A O 1
ATOM 635 N N . VAL A 1 83 ? 1.139 -9.067 -6.950 1.00 92.81 83 VAL A N 1
ATOM 636 C CA . VAL A 1 83 ? 0.710 -10.215 -6.149 1.00 92.81 83 VAL A CA 1
ATOM 637 C C . VAL A 1 83 ? 1.384 -11.449 -6.720 1.00 92.81 83 VAL A C 1
ATOM 639 O O . VAL A 1 83 ? 1.479 -11.599 -7.937 1.00 92.81 83 VAL A O 1
ATOM 642 N N . SER A 1 84 ? 1.840 -12.340 -5.843 1.00 92.88 84 SER A N 1
ATOM 643 C CA . SER A 1 84 ? 2.367 -13.641 -6.243 1.00 92.88 84 SER A CA 1
ATOM 644 C C . SER A 1 84 ? 1.351 -14.380 -7.112 1.00 92.88 84 SER A C 1
ATOM 646 O O . SER A 1 84 ? 0.168 -14.441 -6.770 1.00 92.88 84 SER A O 1
ATOM 648 N N . ALA A 1 85 ? 1.801 -15.020 -8.193 1.00 86.75 85 ALA A N 1
ATOM 649 C CA . ALA A 1 85 ? 0.932 -15.830 -9.051 1.00 86.75 85 ALA A CA 1
ATOM 650 C C . ALA A 1 85 ? 0.142 -16.887 -8.247 1.00 86.75 85 ALA A C 1
ATOM 652 O O . ALA A 1 85 ? -1.035 -17.130 -8.517 1.00 86.75 85 ALA A O 1
ATOM 653 N N . LYS A 1 86 ? 0.761 -17.435 -7.190 1.00 88.19 86 LYS A N 1
ATOM 654 C CA . LYS A 1 86 ? 0.168 -18.424 -6.271 1.00 88.19 86 LYS A CA 1
ATOM 655 C C . LYS A 1 86 ? -0.940 -17.858 -5.373 1.00 88.19 86 LYS A C 1
ATOM 657 O O . LYS A 1 86 ? -1.654 -18.620 -4.728 1.00 88.19 86 LYS A O 1
ATOM 662 N N . ALA A 1 87 ? -1.064 -16.536 -5.295 1.00 86.31 87 ALA A N 1
ATOM 663 C CA . ALA A 1 87 ? -2.007 -15.840 -4.425 1.00 86.31 87 ALA A CA 1
ATOM 664 C C . ALA A 1 87 ? -3.029 -14.981 -5.194 1.00 86.31 87 ALA A C 1
ATOM 666 O O . ALA A 1 87 ? -3.794 -14.221 -4.592 1.00 86.31 87 ALA A O 1
ATOM 667 N N . THR A 1 88 ? -3.073 -15.114 -6.523 1.00 82.62 88 THR A N 1
ATOM 668 C CA . THR A 1 88 ? -4.084 -14.466 -7.367 1.00 82.62 88 THR A CA 1
ATOM 669 C C . THR A 1 88 ? -5.502 -14.906 -6.976 1.00 82.62 88 THR A C 1
ATOM 671 O O . THR A 1 88 ? -5.721 -16.003 -6.469 1.00 82.62 88 THR A O 1
ATOM 674 N N . GLY A 1 89 ? -6.482 -14.008 -7.122 1.00 77.94 89 GLY A N 1
ATOM 675 C CA . GLY A 1 89 ? -7.883 -14.279 -6.762 1.00 77.94 89 GLY A CA 1
ATOM 676 C C . GLY A 1 89 ? -8.197 -14.313 -5.257 1.00 77.94 89 GLY A C 1
ATOM 677 O O . GLY A 1 89 ? -9.365 -14.369 -4.890 1.00 77.94 89 GLY A O 1
ATOM 678 N N . ARG A 1 90 ? -7.197 -14.206 -4.369 1.00 82.00 90 ARG A N 1
ATOM 679 C CA . ARG A 1 90 ? -7.384 -14.249 -2.901 1.00 82.00 90 ARG A CA 1
ATOM 680 C C . ARG A 1 90 ? -7.612 -12.882 -2.242 1.00 82.00 90 ARG A C 1
ATOM 682 O O . ARG A 1 90 ? -7.573 -12.774 -1.023 1.00 82.00 90 ARG A O 1
ATOM 689 N N . GLY A 1 91 ? -7.799 -11.821 -3.029 1.00 77.94 91 GLY A N 1
ATOM 690 C CA . GLY A 1 91 ? -8.018 -10.464 -2.508 1.00 77.94 91 GLY A CA 1
ATOM 691 C C . GLY A 1 91 ? -6.769 -9.752 -1.965 1.00 77.94 91 GLY A C 1
ATOM 692 O O . GLY A 1 91 ? -6.906 -8.668 -1.408 1.00 77.94 91 GLY A O 1
ATOM 693 N N . ILE A 1 92 ? -5.561 -10.298 -2.168 1.00 83.94 92 ILE A N 1
ATOM 694 C CA . ILE A 1 92 ? -4.299 -9.712 -1.670 1.00 83.94 92 ILE A CA 1
ATOM 695 C C . ILE A 1 92 ? -4.100 -8.276 -2.171 1.00 83.94 92 ILE A C 1
ATOM 697 O O . ILE A 1 92 ? -3.839 -7.380 -1.378 1.00 83.94 92 ILE A O 1
ATOM 701 N N . ALA A 1 93 ? -4.298 -8.027 -3.471 1.00 79.44 93 ALA A N 1
ATOM 702 C CA . ALA A 1 93 ? -4.175 -6.683 -4.046 1.00 79.44 93 ALA A CA 1
ATOM 703 C C . ALA A 1 93 ? -5.142 -5.681 -3.401 1.00 79.44 93 ALA A C 1
ATOM 705 O O . ALA A 1 93 ? -4.745 -4.567 -3.078 1.00 79.44 93 ALA A O 1
ATOM 706 N N . ARG A 1 94 ? -6.397 -6.092 -3.167 1.00 75.25 94 ARG A N 1
ATOM 707 C CA . ARG A 1 94 ? -7.409 -5.249 -2.517 1.00 75.25 94 ARG A CA 1
ATOM 708 C C . ARG A 1 94 ? -6.982 -4.868 -1.108 1.00 75.25 94 ARG A C 1
ATOM 710 O O . ARG A 1 94 ? -7.215 -3.745 -0.691 1.00 75.25 94 ARG A O 1
ATOM 717 N N . ALA A 1 95 ? -6.363 -5.794 -0.392 1.00 74.50 95 ALA A N 1
ATOM 718 C CA . ALA A 1 95 ? -5.940 -5.541 0.969 1.00 74.50 95 ALA A CA 1
ATOM 719 C C . ALA A 1 95 ? -4.621 -4.753 1.071 1.00 74.50 95 ALA A C 1
ATOM 721 O O . ALA A 1 95 ? -4.367 -4.150 2.104 1.00 74.50 95 ALA A O 1
ATOM 722 N N . MET A 1 96 ? -3.811 -4.720 0.004 1.00 81.00 96 MET A N 1
ATOM 723 C CA . MET A 1 96 ? -2.659 -3.813 -0.132 1.00 81.00 96 MET A CA 1
ATOM 724 C C . MET A 1 96 ? -3.049 -2.394 -0.598 1.00 81.00 96 MET A C 1
ATOM 726 O O . MET A 1 96 ? -2.226 -1.484 -0.561 1.00 81.00 96 MET A O 1
ATOM 730 N N . SER A 1 97 ? -4.276 -2.198 -1.081 1.00 67.94 97 SER A N 1
ATOM 731 C CA . SER A 1 97 ? -4.775 -0.952 -1.681 1.00 67.94 97 SER A CA 1
ATOM 732 C C . SER A 1 97 ? -5.448 -0.040 -0.637 1.00 67.94 97 SER A C 1
ATOM 734 O O . SER A 1 97 ? -6.027 -0.539 0.319 1.00 67.94 97 SER A O 1
ATOM 736 N N . ILE A 1 98 ? -5.544 1.281 -0.834 1.00 66.62 98 ILE A N 1
ATOM 737 C CA . ILE A 1 98 ? -4.483 2.275 -0.594 1.00 66.62 98 ILE A CA 1
ATOM 738 C C . ILE A 1 98 ? -4.957 3.131 0.588 1.00 66.62 98 ILE A C 1
ATOM 740 O O . ILE A 1 98 ? -5.902 3.904 0.427 1.00 66.62 98 ILE A O 1
ATOM 744 N N . ALA A 1 99 ? -4.326 2.995 1.754 1.00 66.81 99 ALA A N 1
ATOM 745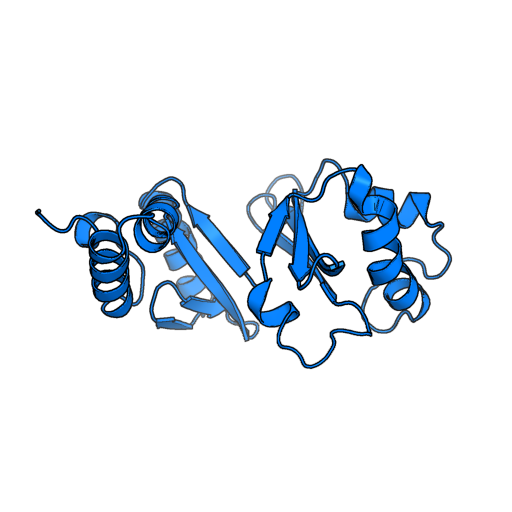 C CA . ALA A 1 99 ? -4.576 3.874 2.891 1.00 66.81 99 ALA A CA 1
ATOM 746 C C . ALA A 1 99 ? -3.557 5.023 2.890 1.00 66.81 99 ALA A C 1
ATOM 748 O O . ALA A 1 99 ? -2.347 4.793 2.871 1.00 66.81 99 ALA A O 1
ATOM 749 N N . VAL A 1 100 ? -4.038 6.262 2.891 1.00 77.56 100 VAL A N 1
ATOM 750 C CA . VAL A 1 100 ? -3.246 7.468 3.129 1.00 77.56 100 VAL A CA 1
ATOM 751 C C . VAL A 1 100 ? -3.347 7.774 4.614 1.00 77.56 100 VAL A C 1
ATOM 753 O O . VAL A 1 100 ? -4.403 8.185 5.090 1.00 77.56 100 VAL A O 1
ATOM 756 N N . LEU A 1 101 ? -2.247 7.554 5.335 1.00 78.19 101 LEU A N 1
ATOM 757 C CA . LEU A 1 101 ? -2.166 7.832 6.764 1.00 78.19 101 LEU A CA 1
ATOM 758 C C . LEU A 1 101 ? -1.785 9.293 7.002 1.00 78.19 101 LEU A C 1
ATOM 760 O O . LEU A 1 101 ? -0.684 9.726 6.661 1.00 78.19 101 LEU A O 1
ATOM 764 N N . CYS A 1 102 ? -2.694 10.041 7.610 1.00 83.31 102 CYS A N 1
ATOM 765 C CA . CYS A 1 102 ? -2.516 11.444 7.953 1.00 83.31 102 CYS A CA 1
ATOM 766 C C . CYS A 1 102 ? -2.070 11.596 9.415 1.00 83.31 102 CYS A C 1
ATOM 768 O O . CYS A 1 102 ? -2.633 10.979 10.316 1.00 83.31 102 CYS A O 1
ATOM 770 N N . GLU A 1 103 ? -1.076 12.444 9.666 1.00 84.44 103 GLU A N 1
ATOM 771 C CA . GLU A 1 103 ? -0.627 12.800 11.021 1.00 84.44 103 GLU A CA 1
ATOM 772 C C . GLU A 1 103 ? -1.607 13.759 11.703 1.00 84.44 103 GLU A C 1
ATOM 774 O O . GLU A 1 103 ? -1.752 13.753 12.923 1.00 84.44 103 GLU A O 1
ATOM 779 N N . THR A 1 104 ? -2.285 14.601 10.915 1.00 90.00 104 THR A N 1
ATOM 780 C CA . THR A 1 104 ? -3.197 15.628 11.427 1.00 90.00 104 THR A CA 1
ATOM 781 C C . THR A 1 104 ? -4.527 15.644 10.681 1.00 90.00 104 THR A C 1
ATOM 783 O O . THR A 1 104 ? -4.637 15.165 9.548 1.00 90.00 104 THR A O 1
ATOM 786 N N . GLN A 1 105 ? -5.551 16.233 11.306 1.00 93.62 105 GLN A N 1
ATOM 787 C CA . GLN A 1 105 ? -6.861 16.400 10.674 1.00 93.62 105 GLN A CA 1
ATOM 788 C C . GLN A 1 105 ? -6.783 17.315 9.444 1.00 93.62 105 GLN A C 1
ATOM 790 O O . GLN A 1 105 ? -7.483 1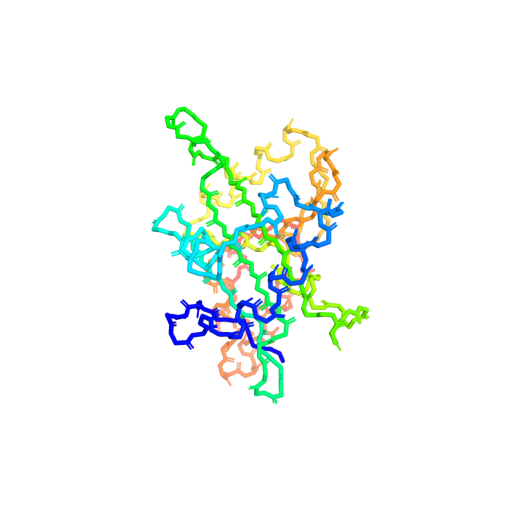7.087 8.462 1.00 93.62 105 GLN A O 1
ATOM 795 N N . GLU A 1 106 ? -5.903 18.317 9.453 1.00 93.19 106 GLU A N 1
ATOM 796 C CA . GLU A 1 106 ? -5.723 19.234 8.326 1.00 93.19 106 GLU A CA 1
ATOM 797 C C . GLU A 1 106 ? -5.261 18.490 7.069 1.00 93.19 106 GLU A C 1
ATOM 799 O O . GLU A 1 106 ? -5.709 18.811 5.969 1.00 93.19 106 GLU A O 1
ATOM 804 N N . GLN A 1 107 ? -4.416 17.464 7.220 1.00 87.62 107 GLN A N 1
ATOM 805 C CA . GLN A 1 107 ? -3.992 16.618 6.102 1.00 87.62 107 GLN A CA 1
ATOM 806 C C . GLN A 1 107 ? -5.146 15.765 5.565 1.00 87.62 107 GLN A C 1
ATOM 808 O O . GLN A 1 107 ? -5.328 15.698 4.347 1.00 87.62 107 GLN A O 1
ATOM 813 N N . VAL A 1 108 ? -5.958 15.172 6.455 1.00 93.19 108 VAL A N 1
ATOM 814 C CA . VAL A 1 108 ? -7.176 14.437 6.063 1.00 93.19 108 VAL A CA 1
ATOM 815 C C . VAL A 1 108 ? -8.078 15.353 5.240 1.00 93.19 108 VAL A C 1
ATOM 817 O O . VAL A 1 108 ? -8.491 15.006 4.132 1.00 93.19 108 VAL A O 1
ATOM 820 N N . ASP A 1 109 ? -8.334 16.556 5.748 1.00 95.88 109 ASP A N 1
ATOM 821 C CA . ASP A 1 109 ? -9.207 17.541 5.120 1.00 95.88 109 ASP A CA 1
ATOM 822 C C . ASP A 1 109 ? -8.659 18.031 3.778 1.00 95.88 109 ASP A C 1
ATOM 824 O O . ASP A 1 109 ? -9.414 18.182 2.812 1.00 95.88 109 ASP A O 1
ATOM 828 N N . GLU A 1 110 ? -7.350 18.263 3.691 1.00 89.81 110 GLU A N 1
ATOM 829 C CA . GLU A 1 110 ? -6.688 18.697 2.469 1.00 89.81 110 GLU A CA 1
ATOM 830 C C . GLU A 1 110 ? -6.808 17.648 1.361 1.00 89.81 110 GLU A C 1
ATOM 832 O O . GLU A 1 110 ? -7.237 17.983 0.251 1.00 89.81 110 GLU A O 1
ATOM 837 N N . TYR A 1 111 ? -6.442 16.396 1.643 1.00 88.44 111 TYR A N 1
ATOM 838 C CA . TYR A 1 111 ? -6.478 15.321 0.653 1.00 88.44 111 TYR A CA 1
ATOM 839 C C . TYR A 1 111 ? -7.907 14.997 0.243 1.00 88.44 111 TYR A C 1
ATOM 841 O O . TYR A 1 111 ? -8.204 14.939 -0.952 1.00 88.44 111 TYR A O 1
ATOM 849 N N . TRP A 1 112 ? -8.814 14.901 1.215 1.00 93.19 112 TRP A N 1
ATOM 850 C CA . TRP A 1 112 ? -10.228 14.675 0.956 1.00 93.19 112 TRP A CA 1
ATOM 851 C C . TRP A 1 112 ? -10.810 15.744 0.031 1.00 93.19 112 TRP A C 1
ATOM 853 O O . TRP A 1 112 ? -11.401 15.435 -1.005 1.00 93.19 112 TRP A O 1
ATOM 863 N N . ARG A 1 113 ? -10.588 17.024 0.356 1.00 94.31 113 ARG A N 1
ATOM 864 C CA . ARG A 1 113 ? -11.061 18.154 -0.452 1.00 94.31 113 ARG A CA 1
ATOM 865 C C . ARG A 1 113 ? -10.490 18.116 -1.867 1.00 94.31 113 ARG A C 1
ATOM 867 O O . ARG A 1 113 ? -11.228 18.384 -2.811 1.00 94.31 113 ARG A O 1
ATOM 874 N N . LYS A 1 114 ? -9.200 17.806 -2.027 1.00 86.31 114 LYS A N 1
ATOM 875 C CA . LYS A 1 114 ? -8.554 17.723 -3.347 1.00 86.31 114 LYS A CA 1
ATOM 876 C C . LYS A 1 114 ? -9.150 16.607 -4.204 1.00 86.31 114 LYS A C 1
ATOM 878 O O . LYS A 1 114 ? -9.455 16.855 -5.367 1.00 86.31 114 LYS A O 1
ATOM 883 N N . ILE A 1 115 ? -9.360 15.418 -3.637 1.00 82.88 115 ILE A N 1
ATOM 884 C CA . ILE A 1 115 ? -9.916 14.278 -4.379 1.00 82.88 115 ILE A CA 1
ATOM 885 C C . ILE A 1 115 ? -11.379 14.540 -4.755 1.00 82.88 115 ILE A C 1
ATOM 887 O O . ILE A 1 115 ? -11.753 14.320 -5.904 1.00 82.88 115 ILE A O 1
ATOM 891 N N . VAL A 1 116 ? -12.187 15.103 -3.849 1.00 91.88 116 VAL A N 1
ATOM 892 C CA . VAL A 1 116 ? -13.565 15.523 -4.169 1.00 91.88 116 VAL A CA 1
ATOM 893 C C . VAL A 1 116 ? -13.583 16.584 -5.274 1.00 91.88 116 VAL A C 1
ATOM 895 O O . VAL A 1 116 ? -14.341 16.457 -6.233 1.00 91.88 116 VAL A O 1
ATOM 898 N N . ALA A 1 117 ? -12.730 17.611 -5.186 1.00 85.12 117 ALA A N 1
ATOM 899 C CA . ALA A 1 117 ? -12.655 18.668 -6.198 1.00 85.12 117 ALA A CA 1
ATOM 900 C C . ALA A 1 117 ? -12.244 18.140 -7.585 1.00 85.12 117 ALA A C 1
ATOM 902 O O . ALA A 1 117 ? -12.650 18.704 -8.598 1.00 85.12 117 ALA A O 1
ATOM 903 N N . ALA A 1 118 ? -11.486 17.042 -7.634 1.00 78.94 118 ALA A N 1
ATOM 904 C CA . ALA A 1 118 ? -11.117 16.348 -8.864 1.00 78.94 118 ALA A CA 1
ATOM 905 C C . ALA A 1 118 ? -12.213 15.396 -9.392 1.00 78.94 118 ALA A C 1
ATOM 907 O O . ALA A 1 118 ? -11.968 14.657 -10.339 1.00 78.94 118 ALA A O 1
ATOM 908 N N . GLY A 1 119 ? -13.415 15.390 -8.805 1.00 81.62 119 GLY A N 1
ATOM 909 C CA . GLY A 1 119 ? -14.525 14.521 -9.211 1.00 81.62 119 GLY A CA 1
ATOM 910 C C . GLY A 1 119 ? -14.594 13.189 -8.462 1.00 81.62 119 GLY A C 1
ATOM 911 O O . GLY A 1 119 ? -15.348 12.299 -8.862 1.00 81.62 119 GLY A O 1
ATOM 912 N N . GLY A 1 120 ? -13.824 13.040 -7.383 1.00 90.62 120 GLY A N 1
ATOM 913 C CA . GLY A 1 120 ? -13.893 11.878 -6.512 1.00 90.62 120 GLY A CA 1
ATOM 914 C C . GLY A 1 120 ? -15.213 11.790 -5.745 1.00 90.62 120 GLY A C 1
ATOM 915 O O . GLY A 1 120 ? -15.815 12.795 -5.363 1.00 90.62 120 GLY A O 1
ATOM 916 N N . LYS A 1 121 ? -15.666 10.560 -5.518 1.00 94.50 121 LYS A N 1
ATOM 917 C CA . LYS A 1 121 ? -16.940 10.209 -4.897 1.00 94.50 121 LYS A CA 1
ATOM 918 C C . LYS A 1 121 ? -16.695 9.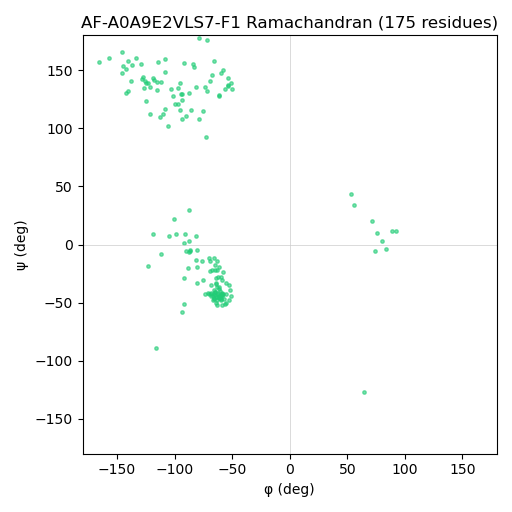603 -3.518 1.00 94.50 121 LYS A C 1
ATOM 920 O O . LYS A 1 121 ? -16.142 8.502 -3.437 1.00 94.50 121 LYS A O 1
ATOM 925 N N . PRO A 1 122 ? -17.089 10.301 -2.441 1.00 95.38 122 PRO A N 1
ATOM 926 C CA . PRO A 1 122 ? -17.103 9.732 -1.102 1.00 95.38 122 PRO A CA 1
ATOM 927 C C . PRO A 1 122 ? -17.894 8.425 -1.033 1.00 95.38 122 PRO A C 1
ATOM 929 O O . PRO A 1 122 ? -18.930 8.297 -1.688 1.00 95.38 122 PRO A O 1
ATOM 932 N N . VAL A 1 123 ? -17.421 7.484 -0.218 1.00 90.31 123 VAL A N 1
ATOM 933 C CA . VAL A 1 123 ? -18.082 6.196 0.021 1.00 90.31 123 VAL A CA 1
ATOM 934 C C . VAL A 1 123 ? -18.503 6.099 1.488 1.00 90.31 123 VAL A C 1
ATOM 936 O O . VAL A 1 123 ? -19.617 6.487 1.826 1.00 90.31 123 VAL A O 1
ATOM 939 N N . ALA A 1 124 ? -17.627 5.601 2.361 1.00 86.75 124 ALA A N 1
ATOM 940 C CA . ALA A 1 124 ? -17.861 5.447 3.796 1.00 86.75 124 ALA A CA 1
ATOM 941 C C . ALA A 1 124 ? -16.533 5.180 4.519 1.00 86.75 124 ALA A C 1
ATOM 943 O O . ALA A 1 124 ? -15.611 4.650 3.911 1.00 86.75 124 ALA A O 1
ATOM 944 N N . CYS A 1 125 ? -16.454 5.466 5.818 1.00 86.12 125 CYS A N 1
ATOM 945 C CA . CYS A 1 125 ? -15.339 5.079 6.693 1.00 86.12 125 CYS A CA 1
ATOM 946 C C . CYS A 1 125 ? -13.954 5.512 6.177 1.00 86.12 125 CYS A C 1
ATOM 948 O O . CYS A 1 125 ? -13.024 4.711 6.150 1.00 86.12 125 CYS A O 1
ATOM 950 N N . GLY A 1 126 ? -13.835 6.748 5.687 1.00 85.50 126 GLY A N 1
ATOM 951 C CA . GLY A 1 126 ? -12.588 7.269 5.121 1.00 85.50 126 GLY A CA 1
ATOM 952 C C . GLY A 1 126 ? -12.360 6.899 3.653 1.00 85.50 126 GLY A C 1
ATOM 953 O O . GLY A 1 126 ? -11.410 7.395 3.050 1.00 85.50 126 GLY A O 1
ATOM 954 N N . TRP A 1 127 ? -13.237 6.099 3.036 1.00 90.25 127 TRP A N 1
ATOM 955 C CA . TRP A 1 127 ? -13.108 5.729 1.628 1.00 90.25 127 TRP A CA 1
ATOM 956 C C . TRP A 1 127 ? -13.643 6.790 0.665 1.00 90.25 127 TRP A C 1
ATOM 958 O O . TRP A 1 127 ? -14.760 7.297 0.809 1.00 90.25 127 TRP A O 1
ATOM 968 N N . ILE A 1 128 ? -12.867 7.043 -0.386 1.00 90.81 128 ILE A N 1
ATOM 969 C CA . ILE A 1 128 ? -13.216 7.889 -1.525 1.00 90.81 128 ILE A CA 1
ATOM 970 C C . ILE A 1 128 ? -12.697 7.265 -2.825 1.00 90.81 128 ILE A C 1
ATOM 972 O O . ILE A 1 128 ? -11.543 6.854 -2.912 1.00 90.81 128 ILE A O 1
ATOM 976 N N . THR A 1 129 ? -13.545 7.193 -3.849 1.00 83.00 129 THR A N 1
ATOM 977 C CA . THR A 1 129 ? -13.147 6.735 -5.188 1.00 83.00 129 THR A CA 1
ATOM 978 C C . THR A 1 129 ? -12.860 7.942 -6.066 1.00 83.00 129 THR A C 1
ATOM 980 O O . THR A 1 129 ? -13.741 8.775 -6.243 1.00 83.00 129 THR A O 1
ATOM 983 N N . ASP A 1 130 ? -11.655 8.073 -6.610 1.00 80.38 130 ASP A N 1
ATOM 984 C CA . ASP A 1 130 ? -11.307 9.187 -7.493 1.00 80.38 130 ASP A CA 1
ATOM 985 C C . ASP A 1 130 ? -11.985 9.089 -8.875 1.00 80.38 130 ASP A C 1
ATOM 987 O O . ASP A 1 130 ? -12.693 8.131 -9.199 1.00 80.38 130 ASP A O 1
ATOM 991 N N . HIS A 1 131 ? -11.780 10.104 -9.715 1.00 72.50 131 HIS A N 1
ATOM 992 C CA . HIS A 1 131 ? -12.394 10.159 -11.042 1.00 72.50 131 HIS A CA 1
ATOM 993 C C . HIS A 1 131 ? -11.831 9.132 -12.041 1.00 72.50 131 HIS A C 1
ATOM 995 O O . HIS A 1 131 ? -12.409 8.955 -13.115 1.00 72.50 131 HIS A O 1
ATOM 1001 N N . PHE A 1 132 ? -10.722 8.465 -11.712 1.00 56.34 132 PHE A N 1
ATOM 1002 C CA . PHE A 1 132 ? -10.161 7.358 -12.484 1.00 56.34 132 PHE A CA 1
ATOM 1003 C C . PHE A 1 132 ? -10.717 5.998 -12.033 1.00 56.34 132 PHE A C 1
ATOM 1005 O O . PHE A 1 132 ? -10.446 4.986 -12.676 1.00 56.34 132 PHE A O 1
ATOM 1012 N N . GLY A 1 133 ? -11.513 5.964 -10.960 1.00 63.91 133 GLY A N 1
ATOM 1013 C CA . GLY A 1 133 ? -12.089 4.743 -10.404 1.00 63.91 133 GLY A CA 1
ATOM 1014 C C . GLY A 1 133 ? -11.209 4.055 -9.358 1.00 63.91 133 GLY A C 1
ATOM 1015 O O . GLY A 1 133 ? -11.508 2.922 -8.984 1.00 63.91 133 GLY A O 1
ATOM 1016 N N . VAL A 1 134 ? -10.148 4.708 -8.870 1.00 73.69 134 VAL A N 1
ATOM 1017 C CA . VAL A 1 134 ? -9.292 4.167 -7.805 1.00 73.69 134 VAL A CA 1
ATOM 1018 C C . VAL A 1 134 ? -9.866 4.548 -6.448 1.00 73.69 134 VAL A C 1
ATOM 1020 O O . VAL A 1 134 ? -10.183 5.710 -6.202 1.00 73.69 134 VAL A O 1
ATOM 1023 N N . SER A 1 135 ? -10.001 3.569 -5.555 1.00 78.44 135 SER A N 1
ATOM 1024 C CA . SER A 1 135 ? -10.472 3.795 -4.189 1.00 78.44 135 SER A CA 1
ATOM 1025 C C . SER A 1 135 ? -9.304 4.002 -3.231 1.00 78.44 135 SER A C 1
ATOM 1027 O O . SER A 1 135 ? -8.383 3.189 -3.174 1.00 78.44 135 SER A O 1
ATOM 1029 N N . TRP A 1 136 ? -9.396 5.072 -2.454 1.00 82.69 136 TRP A N 1
ATOM 1030 C CA . TRP A 1 136 ? -8.437 5.497 -1.444 1.00 82.69 136 TRP A CA 1
ATOM 1031 C C . TRP A 1 136 ? -9.126 5.514 -0.089 1.00 82.69 136 TRP A C 1
ATOM 1033 O O . TRP A 1 136 ? -10.284 5.923 -0.010 1.00 82.69 136 TRP A O 1
ATOM 1043 N N . GLN A 1 137 ? -8.418 5.131 0.964 1.00 84.81 137 GLN A N 1
ATOM 1044 C CA . GLN A 1 137 ? -8.855 5.328 2.340 1.00 84.81 137 GLN A CA 1
ATOM 1045 C C . GLN A 1 137 ? -7.989 6.421 2.971 1.00 84.81 137 GLN A C 1
ATOM 1047 O O . GLN A 1 137 ? -6.775 6.272 3.023 1.00 84.81 137 GLN A O 1
ATOM 1052 N N . ILE A 1 138 ? -8.567 7.551 3.372 1.00 89.12 138 ILE A N 1
ATOM 1053 C CA . ILE A 1 138 ? -7.824 8.673 3.968 1.00 89.12 138 ILE A CA 1
ATOM 1054 C C . ILE A 1 138 ? -8.118 8.693 5.461 1.00 89.12 138 ILE A C 1
ATOM 1056 O O . ILE A 1 138 ? -9.175 9.173 5.877 1.00 89.12 138 ILE A O 1
ATOM 1060 N N . ASP A 1 139 ? -7.167 8.199 6.248 1.00 84.19 139 ASP A N 1
ATOM 1061 C CA . ASP A 1 139 ? -7.356 7.964 7.674 1.00 84.19 139 ASP A CA 1
ATOM 1062 C C . ASP A 1 139 ? -6.285 8.687 8.497 1.00 84.19 139 ASP A C 1
ATOM 1064 O O . ASP A 1 139 ? -5.106 8.675 8.138 1.00 84.19 139 ASP A O 1
ATOM 1068 N N . PRO A 1 140 ? -6.641 9.296 9.638 1.00 88.44 140 PRO A N 1
ATOM 1069 C CA . PRO A 1 140 ? -5.646 9.754 10.590 1.00 88.44 140 PRO A CA 1
ATOM 1070 C C . PRO A 1 140 ? -4.963 8.546 11.249 1.00 88.44 140 PRO A C 1
ATOM 1072 O O . PRO A 1 140 ? -5.634 7.578 11.609 1.00 88.44 140 PRO A O 1
ATOM 1075 N N . LYS A 1 141 ? -3.646 8.605 11.483 1.00 81.94 141 LYS A N 1
ATOM 1076 C CA . LYS A 1 141 ? -2.889 7.514 12.135 1.00 81.94 141 LYS A CA 1
ATOM 1077 C C . LYS A 1 141 ? -3.509 7.072 13.457 1.00 81.94 141 LYS A C 1
ATOM 1079 O O . LYS A 1 141 ? -3.632 5.878 13.705 1.00 81.94 141 LYS A O 1
ATOM 1084 N N . MET A 1 142 ? -4.004 8.031 14.240 1.00 84.62 142 MET A N 1
ATOM 1085 C CA . MET A 1 142 ? -4.647 7.748 15.523 1.00 84.62 142 MET A CA 1
ATOM 1086 C C . MET A 1 142 ? -5.860 6.813 15.404 1.00 84.62 142 MET A C 1
ATOM 1088 O O . MET A 1 142 ? -6.129 6.058 16.328 1.00 84.62 142 MET A O 1
ATOM 1092 N N . LEU A 1 143 ? -6.592 6.834 14.282 1.00 85.00 143 LEU A N 1
ATOM 1093 C CA . LEU A 1 143 ? -7.708 5.912 14.069 1.00 85.00 143 LEU A CA 1
ATOM 1094 C C . LEU A 1 143 ? -7.203 4.469 13.998 1.00 85.00 143 LEU A C 1
ATOM 1096 O O . LEU A 1 143 ? -7.804 3.591 14.612 1.00 85.00 143 LEU A O 1
ATOM 1100 N N . ILE A 1 144 ? -6.097 4.238 13.286 1.00 78.94 144 ILE A N 1
ATOM 1101 C CA . ILE A 1 144 ? -5.478 2.914 13.155 1.00 78.94 144 ILE A CA 1
ATOM 1102 C C . ILE A 1 144 ? -5.024 2.402 14.519 1.00 78.94 144 ILE A C 1
ATOM 1104 O O . ILE A 1 144 ? -5.335 1.265 14.872 1.00 78.94 144 ILE A O 1
ATOM 1108 N N . ASP A 1 145 ? -4.372 3.252 15.311 1.00 79.00 145 ASP A N 1
ATOM 1109 C CA . ASP A 1 145 ? -3.946 2.902 16.668 1.00 79.00 145 ASP A CA 1
ATOM 1110 C C . ASP A 1 145 ? -5.148 2.508 17.544 1.00 79.00 145 ASP A C 1
ATOM 1112 O O . ASP A 1 145 ? -5.111 1.501 18.246 1.00 79.00 145 ASP A O 1
ATOM 1116 N N . MET A 1 146 ? -6.254 3.255 17.457 1.00 81.94 146 MET A N 1
ATOM 1117 C CA . MET A 1 146 ? -7.461 2.986 18.244 1.00 81.94 146 MET A CA 1
ATOM 1118 C C . MET A 1 146 ? -8.175 1.692 17.838 1.00 81.94 146 MET A C 1
ATOM 1120 O O . MET A 1 146 ? -8.582 0.932 18.713 1.00 81.94 146 MET A O 1
ATOM 1124 N N . ILE A 1 147 ? -8.352 1.412 16.541 1.00 79.00 147 ILE A N 1
ATOM 1125 C CA . ILE A 1 147 ? -9.066 0.199 16.084 1.00 79.00 147 ILE A CA 1
ATOM 1126 C C . ILE A 1 147 ? -8.225 -1.077 16.213 1.00 79.00 147 ILE A C 1
ATOM 1128 O O . ILE A 1 147 ? -8.768 -2.176 16.107 1.00 79.00 147 ILE A O 1
ATOM 1132 N N . THR A 1 148 ? -6.916 -0.933 16.425 1.00 73.19 148 THR A N 1
ATOM 1133 C CA . THR A 1 148 ? -5.982 -2.040 16.671 1.00 73.19 148 THR A CA 1
ATOM 1134 C C . THR A 1 148 ? -5.554 -2.144 18.138 1.00 73.19 148 THR A C 1
ATOM 1136 O O . THR A 1 148 ? -4.692 -2.965 18.457 1.00 73.19 148 THR A O 1
ATOM 1139 N N . ASP A 1 149 ? -6.170 -1.360 19.035 1.00 81.81 149 ASP A N 1
ATOM 1140 C CA . ASP A 1 149 ? -5.882 -1.392 20.470 1.00 81.81 149 ASP A CA 1
ATOM 1141 C C . ASP A 1 149 ? -6.082 -2.824 21.019 1.00 81.81 149 ASP A C 1
ATOM 1143 O O . ASP A 1 149 ? -7.087 -3.474 20.705 1.00 81.81 149 ASP A O 1
ATOM 1147 N N . PRO A 1 150 ? -5.140 -3.348 21.827 1.00 75.81 150 PRO A N 1
ATOM 1148 C CA . PRO A 1 150 ? -5.273 -4.670 22.435 1.00 75.81 150 PRO A CA 1
ATOM 1149 C C . PRO A 1 150 ? -6.489 -4.799 23.369 1.00 75.81 150 PRO A C 1
ATOM 1151 O O . PRO A 1 150 ? -6.906 -5.922 23.654 1.00 75.81 150 PRO A O 1
ATOM 1154 N N . ASP A 1 151 ? -7.062 -3.690 23.850 1.00 87.00 151 ASP A N 1
ATOM 1155 C CA . ASP A 1 151 ? -8.351 -3.661 24.537 1.00 87.00 151 ASP A CA 1
ATOM 1156 C C . ASP A 1 151 ? -9.511 -3.726 23.517 1.00 87.00 151 ASP A C 1
ATOM 1158 O O . ASP A 1 151 ? -9.827 -2.729 22.849 1.00 87.00 151 ASP A O 1
ATOM 1162 N N . PRO A 1 152 ? -10.226 -4.865 23.424 1.00 79.69 152 PRO A N 1
ATOM 1163 C CA . PRO A 1 152 ? -11.281 -5.055 22.432 1.00 79.69 152 PRO A CA 1
ATOM 1164 C C . PRO A 1 152 ? -12.477 -4.117 22.642 1.00 79.69 152 PRO A C 1
ATOM 1166 O O . PRO A 1 152 ? -13.224 -3.859 21.697 1.00 79.69 152 PRO A O 1
ATOM 1169 N N . VAL A 1 153 ? -12.677 -3.587 23.855 1.00 90.19 153 VAL A N 1
ATOM 1170 C CA . VAL A 1 153 ? -13.754 -2.630 24.136 1.00 90.19 153 VAL A CA 1
ATOM 1171 C C . VAL A 1 153 ? -13.417 -1.270 23.531 1.00 90.19 153 VAL A C 1
ATOM 1173 O O . VAL A 1 153 ? -14.283 -0.649 22.909 1.00 90.19 153 VAL A O 1
ATOM 1176 N N . LYS A 1 154 ? -12.164 -0.814 23.660 1.00 85.69 154 LYS A N 1
ATOM 1177 C CA . LYS A 1 154 ? -11.699 0.442 23.049 1.00 85.69 154 LYS A CA 1
ATOM 1178 C C . LYS A 1 154 ? -11.688 0.353 21.529 1.00 85.69 154 LYS A C 1
ATOM 1180 O O . LYS A 1 154 ? -12.272 1.219 20.876 1.00 85.69 154 LYS A O 1
ATOM 1185 N N . ALA A 1 155 ? -11.127 -0.727 20.985 1.00 78.00 155 ALA A N 1
ATOM 1186 C CA . ALA A 1 155 ? -11.125 -0.981 19.549 1.00 78.00 155 ALA A CA 1
ATOM 1187 C C . ALA A 1 155 ? -12.549 -1.049 18.978 1.00 78.00 155 ALA A C 1
ATOM 1189 O O . ALA A 1 155 ? -12.852 -0.416 17.965 1.00 78.00 155 ALA A O 1
ATOM 1190 N N . GLY A 1 156 ? -13.462 -1.742 19.670 1.00 79.69 156 GLY A N 1
ATOM 1191 C CA . GLY A 1 156 ? -14.870 -1.824 19.285 1.00 79.69 156 GLY A CA 1
ATOM 1192 C C . GLY A 1 156 ? -15.572 -0.464 19.282 1.00 79.69 156 GLY A C 1
ATOM 1193 O O . GLY A 1 156 ? -16.270 -0.136 18.323 1.00 79.69 156 GLY A O 1
ATOM 1194 N N . LYS A 1 157 ? -15.354 0.361 20.314 1.00 90.88 157 LYS A N 1
ATOM 1195 C CA . LYS A 1 157 ? -15.889 1.730 20.388 1.00 90.88 157 LYS A CA 1
ATOM 1196 C C . LYS A 1 157 ? -15.392 2.593 19.217 1.00 90.88 157 LYS A C 1
ATOM 1198 O O . LYS A 1 157 ? -16.208 3.220 18.539 1.00 90.88 157 LYS A O 1
ATOM 1203 N N . ALA A 1 158 ? -14.088 2.579 18.936 1.00 84.31 158 ALA A N 1
ATOM 1204 C CA . ALA A 1 158 ? -13.493 3.330 17.828 1.00 84.31 158 ALA A CA 1
ATOM 1205 C C . ALA A 1 158 ? -14.026 2.874 16.458 1.00 84.31 158 ALA A C 1
ATOM 1207 O O . ALA A 1 158 ? -14.391 3.706 15.626 1.00 84.31 158 ALA A O 1
ATOM 1208 N N . MET A 1 159 ? -14.157 1.559 16.254 1.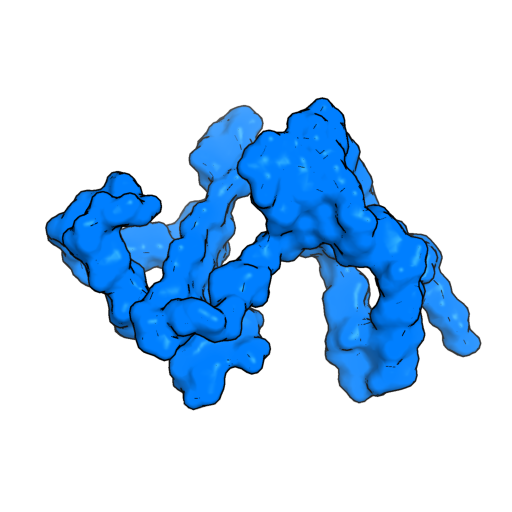00 81.00 159 MET A N 1
ATOM 1209 C CA . MET A 1 159 ? -14.742 0.978 15.044 1.00 81.00 159 MET A CA 1
ATOM 1210 C C . MET A 1 159 ? -16.195 1.431 14.846 1.00 81.00 159 MET A C 1
ATOM 1212 O O . MET A 1 159 ? -16.569 1.846 13.751 1.00 81.00 159 MET A O 1
ATOM 1216 N N . VAL A 1 160 ? -17.017 1.407 15.903 1.00 89.25 160 VAL A N 1
ATOM 1217 C CA . VAL A 1 160 ? -18.413 1.872 15.839 1.00 89.25 160 VAL A CA 1
ATOM 1218 C C . VAL A 1 160 ? -18.486 3.346 15.450 1.00 89.25 160 VAL A C 1
ATOM 1220 O O . VAL A 1 160 ? -19.290 3.690 14.585 1.00 89.25 160 VAL A O 1
ATOM 1223 N N . ALA A 1 161 ? -17.643 4.205 16.031 1.00 90.75 161 ALA A N 1
ATOM 1224 C CA . ALA A 1 161 ? -17.602 5.621 15.670 1.00 90.75 161 ALA A CA 1
ATOM 1225 C C . ALA A 1 161 ? -17.184 5.829 14.206 1.00 90.75 161 ALA A C 1
ATOM 1227 O O . ALA A 1 161 ? -17.871 6.544 13.478 1.00 90.75 161 ALA A O 1
ATOM 1228 N N . MET A 1 162 ? -16.116 5.164 13.749 1.00 87.50 162 MET A N 1
ATOM 1229 C CA . MET A 1 162 ? -15.636 5.229 12.361 1.00 87.50 162 MET A CA 1
ATOM 1230 C C . MET A 1 162 ? -16.729 4.849 11.353 1.00 87.50 162 MET A C 1
ATOM 1232 O O . MET A 1 162 ? -16.910 5.536 10.349 1.00 87.50 162 MET A O 1
ATOM 1236 N N . MET A 1 163 ? -17.496 3.795 11.643 1.00 85.81 163 MET A N 1
ATOM 1237 C CA . MET A 1 163 ? -18.562 3.294 10.767 1.00 85.81 163 MET A CA 1
ATOM 1238 C C . MET A 1 163 ? -19.727 4.277 10.574 1.00 85.81 163 MET A C 1
ATOM 1240 O O . MET A 1 163 ? -20.499 4.128 9.629 1.00 85.81 163 MET A O 1
ATOM 1244 N N . GLN A 1 164 ? -19.866 5.287 11.439 1.00 90.62 164 GLN A N 1
ATOM 1245 C CA . GLN A 1 164 ? -20.864 6.355 11.293 1.00 90.62 164 GLN A CA 1
ATOM 1246 C C . GL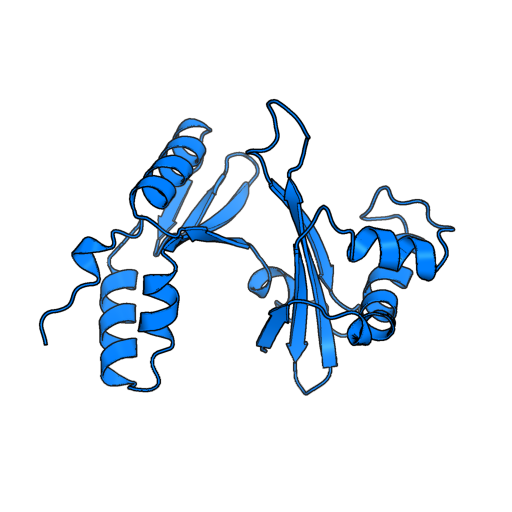N A 1 164 ? -20.379 7.517 10.412 1.00 90.62 164 GLN A C 1
ATOM 1248 O O . GLN A 1 164 ? -21.130 8.461 10.163 1.00 90.62 164 GLN A O 1
ATOM 1253 N N . MET A 1 165 ? -19.124 7.489 9.960 1.00 91.81 165 MET A N 1
ATOM 1254 C CA . MET A 1 165 ? -18.493 8.594 9.244 1.00 91.81 165 MET A CA 1
ATOM 1255 C C . MET A 1 165 ? -18.299 8.272 7.764 1.00 91.81 165 MET A C 1
ATOM 1257 O O . MET A 1 165 ? -18.050 7.133 7.378 1.00 91.81 165 MET A O 1
ATOM 1261 N N . VAL A 1 166 ? -18.359 9.305 6.921 1.00 93.12 166 VAL A N 1
ATOM 1262 C CA . VAL A 1 166 ? -17.954 9.204 5.510 1.00 93.12 166 VAL A CA 1
ATOM 1263 C C . VAL A 1 166 ? -16.492 9.625 5.359 1.00 93.12 166 VAL A C 1
ATOM 1265 O O . VAL A 1 166 ? -15.671 8.814 4.946 1.00 93.12 166 VAL A O 1
ATOM 1268 N N . LYS A 1 167 ? -16.158 10.855 5.765 1.00 95.50 167 LYS A N 1
ATOM 1269 C CA . LYS A 1 167 ? -14.783 11.322 6.001 1.00 95.50 167 LYS A CA 1
ATOM 1270 C C . LYS A 1 167 ? -14.463 11.160 7.482 1.00 95.50 167 LYS A C 1
ATOM 1272 O O . LYS A 1 167 ? -15.313 11.505 8.301 1.00 95.50 167 LYS A O 1
ATOM 1277 N N . ILE A 1 168 ? -13.260 10.712 7.826 1.00 92.81 168 ILE A N 1
ATOM 1278 C CA . ILE A 1 168 ? -12.855 10.614 9.229 1.00 92.81 168 ILE A CA 1
ATOM 1279 C C . ILE A 1 168 ? -12.623 12.005 9.828 1.00 92.81 168 ILE A C 1
ATOM 1281 O O . ILE A 1 168 ? -11.938 12.852 9.251 1.00 92.81 168 ILE A O 1
ATOM 1285 N N . GLU A 1 169 ? -13.206 12.227 11.004 1.00 94.19 169 GLU A N 1
ATOM 1286 C CA . GLU A 1 169 ? -12.990 13.416 11.823 1.00 94.19 169 GLU A CA 1
ATOM 1287 C C . GLU A 1 169 ? -12.454 12.990 13.192 1.00 94.19 169 GLU A C 1
ATOM 1289 O O . GLU A 1 169 ? -13.172 12.383 13.988 1.00 94.19 169 GLU A O 1
ATOM 1294 N N . SER A 1 170 ? -11.201 13.334 13.488 1.00 90.31 170 SER A N 1
ATOM 1295 C CA . SER A 1 170 ? -10.508 12.967 14.725 1.00 90.31 170 SER A CA 1
ATOM 1296 C C . SER A 1 170 ? -11.255 13.400 15.988 1.00 90.31 170 SER A C 1
ATOM 1298 O O . SER A 1 170 ? -11.244 12.683 16.987 1.00 90.31 170 SER A O 1
ATOM 1300 N N . SER A 1 171 ? -11.962 14.534 15.952 1.00 90.69 171 SER A N 1
ATOM 1301 C CA . SER A 1 171 ? -12.777 15.015 17.078 1.00 90.69 171 SER A CA 1
ATOM 1302 C C . SER A 1 171 ? -13.937 14.081 17.428 1.00 90.69 171 SER A C 1
ATOM 1304 O O . SER A 1 171 ? -14.331 14.007 18.586 1.00 90.69 171 SER A O 1
ATOM 1306 N N . LYS A 1 172 ? -14.467 13.338 16.451 1.00 88.25 172 LYS A N 1
ATOM 1307 C CA . LYS A 1 172 ? -15.572 12.388 16.639 1.00 88.25 172 LYS A CA 1
ATOM 1308 C C . LYS A 1 172 ? -15.097 10.989 17.046 1.00 88.25 172 LYS A C 1
ATOM 1310 O O . LYS A 1 172 ? -15.928 10.130 17.328 1.00 88.25 172 LYS A O 1
ATOM 1315 N N . LEU A 1 173 ? -13.783 10.750 17.063 1.00 83.88 173 LEU A N 1
ATOM 1316 C CA . LEU A 1 173 ? -13.183 9.497 17.533 1.00 83.88 173 LEU A CA 1
ATOM 1317 C C . LEU A 1 173 ? -12.907 9.506 19.040 1.00 83.88 173 LEU A C 1
ATOM 1319 O O . LEU A 1 173 ? -12.778 8.440 19.636 1.00 83.88 173 LEU A O 1
ATOM 1323 N N . GLN A 1 174 ? -12.833 10.684 19.668 1.00 68.38 174 GLN A N 1
ATOM 1324 C CA . GLN A 1 174 ? -12.669 10.805 21.116 1.00 68.38 174 GLN A CA 1
ATOM 1325 C C . GLN A 1 174 ? -13.972 10.421 21.818 1.00 68.38 174 GLN A C 1
ATOM 1327 O O . GLN A 1 174 ? -14.879 11.229 21.990 1.00 68.38 174 GLN A O 1
ATOM 1332 N N . ILE A 1 175 ? -14.074 9.151 22.187 1.00 61.75 175 ILE A N 1
ATOM 1333 C CA . ILE A 1 175 ? -15.209 8.626 22.935 1.00 61.75 175 ILE A CA 1
ATOM 1334 C C . ILE A 1 175 ? -14.849 8.778 24.409 1.00 61.75 175 ILE A C 1
ATOM 1336 O O . ILE A 1 175 ? -13.930 8.109 24.884 1.00 61.75 175 ILE A O 1
ATOM 1340 N N . GLU A 1 176 ? -15.532 9.687 25.109 1.00 51.34 176 GLU A N 1
ATOM 1341 C CA . GLU A 1 176 ? -15.404 9.830 26.562 1.00 51.34 176 GLU A CA 1
ATOM 1342 C C . GLU A 1 176 ? -15.572 8.455 27.233 1.00 51.34 176 GLU A C 1
ATOM 1344 O O . GLU A 1 176 ? -16.429 7.644 26.855 1.00 51.34 176 GLU A O 1
ATOM 1349 N N . SER A 1 177 ? -14.659 8.168 28.162 1.00 46.34 177 SER A N 1
ATOM 1350 C CA . SER A 1 177 ? -14.549 6.901 28.888 1.00 46.34 177 SER A CA 1
ATOM 1351 C C . SER A 1 177 ? -15.695 6.698 29.863 1.00 46.34 177 SER A C 1
ATOM 1353 O O . SER A 1 177 ? -15.879 7.612 30.699 1.00 46.34 177 SER A O 1
#

Solvent-accessible surface area (backbone atoms only — not comparable to full-atom values): 10010 Å² total; per-residue (Å²): 119,49,78,43,77,58,53,82,87,45,46,68,54,51,42,71,35,47,49,63,50,31,51,67,49,82,86,45,97,54,69,53,81,59,49,69,68,56,50,46,49,60,61,66,28,94,74,42,54,34,34,30,34,30,45,98,92,37,71,41,28,37,36,32,42,24,53,62,34,72,82,94,43,46,87,41,74,39,71,52,77,49,55,21,83,93,41,63,95,68,54,55,66,66,73,73,53,43,74,48,73,19,96,43,66,67,52,38,53,50,53,51,51,51,40,42,73,63,59,23,45,78,68,45,58,17,25,33,29,37,68,88,69,53,63,34,30,44,40,46,48,67,56,57,55,38,52,65,35,90,51,64,67,56,12,49,54,37,46,58,45,43,70,76,27,44,67,68,52,71,80,70,56,67,70,86,130

Sequence (177 aa):
MHIRPAEFKDSAAIWGIIGPTIRAGETYTLDRDMSEAAAVGYWLGADRETFVAEQDGEIVGTYYIRANQQGGGRHICNCGYMVSAKATGRGIARAMSIAVLCETQEQVDEYWRKIVAAGGKPVACGWITDHFGVSWQIDPKMLIDMITDPDPVKAGKAMVAMMQMVKIESSKLQIES

Mean predicted aligned error: 11.39 Å

Secondary structure (DSSP, 8-state):
-EEEE--GGGHHHHHHHHHHHHHHTSS--S-TT--HHHHHHHHT-TTEEEEEEEETTEEEEEEEEEES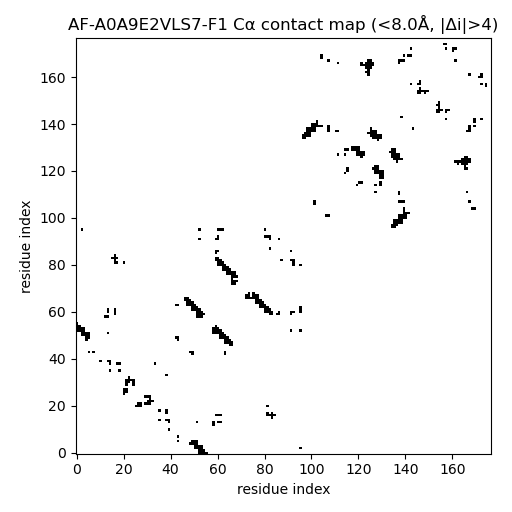SSGGGTTSEEEEEEE-GGGTTTTHHHHHS-EEEESSHHHHHHHHHHHHHTT-EE-STTEEE-TTS-EEEEEEHHHHHHHT-SSHHHHHHHHHHHHT-SS--GGGT----

Radius of gyration: 17.96 Å; Cα contacts (8 Å, |Δi|>4): 281; chains: 1; bounding box: 40×39×49 Å

Foldseek 3Di:
DDKDWDDPVCLVLVCLWVLVVLLVVPPDPDNNPDDSCRRSCVQVPPQWTKMFDDDPNGGFKIKIKGQPDPDPSSVDIDMDITGRPVCPPVCSRVVPADEAEDQDVVVLVVVVVVQVVQVWDFDALQWIQHPVRGIYRYYYPVLVCQLPPPPPVSNVLSVVQSRVGRRDDPVSSPDDD

Nearest PDB structures (foldseek):
  1u69-assembly1_A  TM=7.140E-01  e=4.498E-08  Pseudomonas aeruginosa PAO1
  1u69-assembly3_C  TM=7.057E-01  e=3.201E-07  Pseudomonas aeruginosa PAO1
  1u69-assembly2_D  TM=6.758E-01  e=1.631E-07  Pseudomonas aeruginosa PAO1
  4zbg-assembly1_A  TM=5.940E-01  e=1.342E-03  Brucella abortus str. 2308 A
  2dxq-assembly1_B  TM=6.078E-01  e=1.468E-02  Agrobacterium fabrum str. C58

pLDDT: mean 85.4, std 11.31, range [46.34, 97.81]